Protein 7SPY (pdb70)

Solvent-accessible surface area: 15421 Å² total; per-residue (Å²): 150,112,175,62,63,36,1,0,71,92,6,8,88,78,98,71,15,89,8,0,3,0,1,1,58,36,68,1,12,12,23,28,0,0,0,0,0,0,1,14,2,0,74,69,14,94,157,51,78,0,0,0,0,0,9,20,80,63,31,73,0,13,83,9,7,99,42,160,0,27,116,63,30,40,89,3,73,73,5,88,16,0,44,0,12,15,15,76,80,97,76,141,53,72,31,26,0,29,77,0,6,81,21,0,3,83,77,75,192,136,8,122,30,117,28,18,57,35,0,22,22,0,14,80,7,6,146,47,14,94,105,40,133,23,36,1,2,0,1,0,7,9,43,27,83,98,88,21,40,1,1,74,2,24,96,14,0,78,106,0,36,97,5,8,68,59,0,80,87,60,86,69,27,0,7,48,44,0,58,154,93,63,68,46,55,85,120,73,0,43,18,37,6,80,140,0,104,71,75,0,30,59,0,93,172,20,1,57,31,1,55,52,86,56,41,0,1,0,0,2,0,0,38,0,53,135,113,1,13,96,38,2,63,133,9,36,110,76,1,71,115,12,104,10,39,20,46,0,0,0,0,7,84,1,17,68,3,52,96,89,28,126,60,73,125,41,71,44,97,13,156,50,7,80,111,24,10,69,87,1,68,135,109,12,105,92,22,8,18,0,34,0,15,91,71,202,96,116,25,107,18,31,71,37,0,96,76,4,2,66,20,0,28,125,59,91,203,8,74,90,45,128

B-factor: mean 40.26, std 19.91, range [11.93, 121.78]

Nearest PDB structures (foldseek):
  7spy-assembly1_A-2  TM=1.003E+00  e=8.316E-65  Giardia lamblia ATCC 50803
  7spz-assembly1_A-2  TM=9.645E-01  e=1.499E-52  Giardia lamblia ATCC 50803
  7spz-assembly2_B-3  TM=9.824E-01  e=2.660E-50  Giardia lamblia ATCC 50803
  8cqz-assembly1_A  TM=7.880E-01  e=2.506E-29  Homo sapiens
  8cr1-assembly1_A  TM=8.124E-01  e=2.212E-27  Homo sapiens

Organism: Giardia intestinalis (strain ATCC 50803 / WB clone C6) (NCBI:txid184922)

Structure (mmCIF, N/CA/C/O backbone):
data_7SPY
#
_entry.id   7SPY
#
_cell.length_a   79.646
_cell.length_b   79.646
_cell.length_c   130.070
_cell.angle_alpha   90.00
_cell.angle_beta   90.00
_cell.angle_gamma   120.00
#
_symmetry.space_group_name_H-M   'P 32 2 1'
#
loop_
_entity.id
_entity.type
_entity.pdbx_description
1 polymer 'ATPase ASNA1 homolog'
2 non-polymer "ADENOSINE-5'-TRIPHOSPHATE"
3 non-polymer 'MAGNESIUM ION'
4 non-polymer 'ZINC ION'
5 non-polymer 'SULFATE ION'
6 water water
#
loop_
_atom_site.group_PDB
_atom_site.id
_atom_site.type_symbol
_atom_site.label_atom_id
_atom_site.label_alt_id
_atom_site.label_comp_id
_atom_site.label_asym_id
_atom_site.label_entity_id
_atom_site.label_seq_id
_atom_site.pdbx_PDB_ins_code
_atom_site.Cartn_x
_atom_site.Cartn_y
_atom_site.Cartn_z
_atom_site.occupancy
_atom_site.B_iso_or_equiv
_atom_site.auth_seq_id
_atom_site.auth_comp_id
_atom_site.auth_asym_id
_atom_site.auth_atom_id
_atom_site.pdbx_PDB_model_num
ATOM 1 N N . ALA A 1 1 ? 7.666 31.846 19.881 1.00 104.35 -2 ALA A N 1
ATOM 2 C CA . ALA A 1 1 ? 8.965 32.586 19.948 1.00 106.35 -2 ALA A CA 1
ATOM 3 C C . ALA A 1 1 ? 10.039 31.808 19.174 1.00 103.21 -2 ALA A C 1
ATOM 4 O O . ALA A 1 1 ? 10.722 30.973 19.799 1.00 106.07 -2 ALA A O 1
ATOM 6 N N . THR A 1 2 ? 10.164 32.078 17.867 1.00 97.18 -1 THR A N 1
ATOM 7 C CA . THR A 1 2 ? 11.100 31.421 16.906 1.00 91.24 -1 THR A CA 1
ATOM 8 C C . THR A 1 2 ? 10.628 29.983 16.644 1.00 83.84 -1 THR A C 1
ATOM 9 O O . THR A 1 2 ? 11.387 29.041 16.956 1.00 91.06 -1 THR A O 1
ATOM 13 N N . TYR A 1 3 ? 9.418 29.828 16.092 1.00 70.89 0 TYR A N 1
ATOM 14 C CA . TYR A 1 3 ? 8.866 28.547 15.574 1.00 63.50 0 TYR A CA 1
ATOM 15 C C . TYR A 1 3 ? 9.948 27.843 14.745 1.00 58.11 0 TYR A C 1
ATOM 16 O O . TYR A 1 3 ? 10.362 28.391 13.699 1.00 54.02 0 TYR A O 1
ATOM 25 N N . MET A 1 4 ? 10.437 26.705 15.243 1.00 51.93 1 MET A N 1
ATOM 26 C CA . MET A 1 4 ? 11.265 25.745 14.472 1.00 47.89 1 MET A CA 1
ATOM 27 C C . MET A 1 4 ? 10.309 24.756 13.810 1.00 41.47 1 MET A C 1
ATOM 28 O O . MET A 1 4 ? 9.528 24.126 14.539 1.00 43.10 1 MET A O 1
ATOM 33 N N . LEU A 1 5 ? 10.324 24.674 12.480 1.00 37.20 2 LEU A N 1
ATOM 34 C CA . LEU A 1 5 ? 9.579 23.632 11.732 1.00 36.46 2 LEU A CA 1
ATOM 35 C C . LEU A 1 5 ? 9.983 22.285 12.330 1.00 33.91 2 LEU A C 1
ATOM 36 O O . LEU A 1 5 ? 11.175 21.999 12.449 1.00 32.93 2 LEU A O 1
ATOM 41 N N . PRO A 1 6 ? 9.022 21.461 12.809 1.00 30.14 3 PRO A N 1
ATOM 42 C CA . PRO A 1 6 ? 9.339 20.150 13.379 1.00 27.57 3 PRO A CA 1
ATOM 43 C C . PRO A 1 6 ? 9.606 19.116 12.277 1.00 26.33 3 PRO A C 1
ATOM 44 O O . PRO A 1 6 ? 8.806 18.209 12.071 1.00 23.91 3 PRO A O 1
ATOM 48 N N . SER A 1 7 ? 10.713 19.299 11.554 1.00 25.44 4 SER A N 1
ATOM 49 C CA . SER A 1 7 ? 11.089 18.456 10.396 1.00 25.82 4 SER A CA 1
ATOM 50 C C . SER A 1 7 ? 12.562 18.662 10.047 1.00 25.15 4 SER A C 1
ATOM 51 O O . SER A 1 7 ? 13.169 19.665 10.504 1.00 23.89 4 SER A O 1
ATOM 54 N N . LEU A 1 8 ? 13.088 17.767 9.214 1.00 23.94 5 LEU A N 1
ATOM 55 C CA . LEU A 1 8 ? 14.464 17.851 8.662 1.00 24.82 5 LEU A CA 1
ATOM 56 C C . LEU A 1 8 ? 14.445 18.483 7.265 1.00 24.34 5 LEU A C 1
ATOM 57 O O . LEU A 1 8 ? 15.456 18.364 6.561 1.00 24.99 5 LEU A O 1
ATOM 62 N N . HIS A 1 9 ? 13.364 19.155 6.869 1.00 24.77 6 HIS A N 1
ATOM 63 C CA . HIS A 1 9 ? 13.233 19.705 5.491 1.00 25.80 6 HIS A CA 1
ATOM 64 C C . HIS A 1 9 ? 14.362 20.716 5.235 1.00 25.90 6 HIS A C 1
ATOM 65 O O . HIS A 1 9 ? 14.948 20.661 4.143 1.00 25.01 6 HIS A O 1
ATOM 72 N N . ASP A 1 10 ? 14.691 21.574 6.206 1.00 26.76 7 ASP A N 1
ATOM 73 C CA . ASP A 1 10 ? 15.800 22.558 6.071 1.00 30.93 7 ASP A CA 1
ATOM 74 C C . ASP A 1 10 ? 17.118 21.800 5.844 1.00 30.09 7 ASP A C 1
ATOM 75 O O . ASP A 1 10 ? 17.862 22.175 4.924 1.00 32.61 7 ASP A O 1
ATOM 80 N N . ILE A 1 11 ? 17.381 20.733 6.592 1.00 26.34 8 ILE A N 1
ATOM 81 C CA . ILE A 1 11 ? 18.624 19.934 6.394 1.00 26.85 8 ILE A CA 1
ATOM 82 C C . ILE A 1 11 ? 18.607 19.311 4.991 1.00 27.30 8 ILE A C 1
ATOM 83 O O . ILE A 1 11 ? 19.635 19.414 4.277 1.00 29.39 8 ILE A O 1
ATOM 88 N N . LEU A 1 12 ? 17.491 18.696 4.599 1.00 26.13 9 LEU A N 1
ATOM 89 C CA . LEU A 1 12 ? 17.315 18.101 3.249 1.00 26.12 9 LEU A CA 1
ATOM 90 C C . LEU A 1 12 ? 17.639 19.134 2.158 1.00 26.12 9 LEU A C 1
ATOM 91 O O . LEU A 1 12 ? 18.207 18.735 1.145 1.00 26.32 9 LEU A O 1
ATOM 96 N N . ASP A 1 13 ? 17.262 20.400 2.346 1.00 27.91 10 ASP A N 1
ATOM 97 C CA . ASP A 1 13 ? 17.361 21.463 1.308 1.00 30.29 10 ASP A CA 1
ATOM 98 C C . ASP A 1 13 ? 18.704 22.191 1.399 1.00 32.92 10 ASP A C 1
ATOM 99 O O . ASP A 1 13 ? 18.987 22.981 0.491 1.00 32.50 10 ASP A O 1
ATOM 104 N N . GLN A 1 14 ? 19.491 21.948 2.448 1.00 34.96 11 GLN A N 1
ATOM 105 C CA . GLN A 1 14 ? 20.822 22.578 2.625 1.00 34.92 11 GLN A CA 1
ATOM 106 C C . GLN A 1 14 ? 21.867 21.735 1.887 1.00 34.29 11 GLN A C 1
ATOM 107 O O . GLN A 1 14 ? 22.378 20.761 2.479 1.00 33.58 11 GLN A O 1
ATOM 113 N N . HIS A 1 15 ? 22.182 22.108 0.648 1.00 31.95 12 HIS A N 1
ATOM 114 C CA . HIS A 1 15 ? 23.083 21.332 -0.241 1.00 35.68 12 HIS A CA 1
ATOM 115 C C . HIS A 1 15 ? 24.556 21.565 0.126 1.00 33.07 12 HIS A C 1
ATOM 116 O O . HIS A 1 15 ? 25.381 20.797 -0.363 1.00 32.52 12 HIS A O 1
ATOM 123 N N . THR A 1 16 ? 24.896 22.521 0.992 1.00 31.79 13 THR A N 1
ATOM 124 C CA . THR A 1 16 ? 26.304 22.686 1.442 1.00 32.48 13 THR A CA 1
ATOM 125 C C . THR A 1 16 ? 26.725 21.508 2.343 1.00 33.50 13 THR A C 1
ATOM 126 O O . THR A 1 16 ? 27.942 21.262 2.427 1.00 35.81 13 THR A O 1
ATOM 130 N N . TYR A 1 17 ? 25.790 20.788 2.981 1.00 30.83 14 TYR A N 1
ATOM 131 C CA . TYR A 1 17 ? 26.111 19.672 3.914 1.00 29.76 14 TYR A CA 1
ATOM 132 C C . TYR A 1 17 ? 26.881 18.574 3.174 1.00 29.85 14 TYR A C 1
ATOM 133 O O . TYR A 1 17 ? 26.415 18.078 2.125 1.00 30.44 14 TYR A O 1
ATOM 142 N N . LYS A 1 18 ? 28.028 18.189 3.728 1.00 30.20 15 LYS A N 1
ATOM 143 C CA . LYS A 1 18 ? 28.897 17.114 3.186 1.00 31.68 15 LYS A CA 1
ATOM 144 C C . LYS A 1 18 ? 28.861 15.899 4.110 1.00 29.93 15 LYS A C 1
ATOM 145 O O . LYS A 1 18 ? 29.149 14.803 3.644 1.00 28.82 15 LYS A O 1
ATOM 151 N N . TRP A 1 19 ? 28.567 16.115 5.392 1.00 31.96 16 TRP A N 1
ATOM 152 C CA . TRP A 1 19 ? 28.651 15.098 6.471 1.00 29.14 16 TRP A CA 1
ATOM 153 C C . TRP A 1 19 ? 27.409 15.216 7.342 1.00 26.85 16 TRP A C 1
ATOM 154 O O . TRP A 1 19 ? 27.245 16.270 7.963 1.00 28.20 16 TRP A O 1
ATOM 165 N N . ILE A 1 20 ? 26.583 14.175 7.403 1.00 25.12 17 ILE A N 1
ATOM 166 C CA . ILE A 1 20 ? 25.404 14.176 8.309 1.00 24.29 17 ILE A CA 1
ATOM 167 C C . ILE A 1 20 ? 25.440 12.900 9.139 1.00 22.20 17 ILE A C 1
ATOM 168 O O . ILE A 1 20 ? 25.460 11.831 8.565 1.00 22.19 17 ILE A O 1
ATOM 173 N N . PHE A 1 21 ? 25.493 13.053 10.453 1.00 22.16 18 PHE A N 1
ATOM 174 C CA . PHE A 1 21 ? 25.506 11.947 11.438 1.00 21.77 18 PHE A CA 1
ATOM 175 C C . PHE A 1 21 ? 24.131 11.833 12.094 1.00 21.16 18 PHE A C 1
ATOM 176 O O . PHE A 1 21 ? 23.483 12.861 12.353 1.00 20.85 18 PHE A O 1
ATOM 184 N N . PHE A 1 22 ? 23.715 10.603 12.367 1.00 21.08 19 PHE A N 1
ATOM 185 C CA . PHE A 1 22 ? 22.567 10.273 13.239 1.00 21.36 19 PHE A CA 1
ATOM 186 C C . PHE A 1 22 ? 23.096 9.449 14.412 1.00 20.96 19 PHE A C 1
ATOM 187 O O . PHE A 1 22 ? 23.831 8.482 14.167 1.00 21.02 19 PHE A O 1
ATOM 195 N N . GLY A 1 23 ? 22.699 9.793 15.635 1.00 20.52 20 GLY A N 1
ATOM 196 C CA . GLY A 1 23 ? 23.156 9.082 16.839 1.00 20.18 20 GLY A CA 1
ATOM 197 C C . GLY A 1 23 ? 22.150 9.128 17.962 1.00 20.57 20 GLY A C 1
ATOM 198 O O . GLY A 1 23 ? 21.191 9.916 17.891 1.00 22.50 20 GLY A O 1
ATOM 199 N N . GLY A 1 24 ? 22.390 8.326 18.990 1.00 20.30 21 GLY A N 1
ATOM 200 C CA . GLY A 1 24 ? 21.554 8.274 20.199 1.00 20.20 21 GLY A CA 1
ATOM 201 C C . GLY A 1 24 ? 21.665 6.936 20.895 1.00 20.33 21 GLY A C 1
ATOM 202 O O . GLY A 1 24 ? 22.475 6.074 20.451 1.00 21.38 21 GLY A O 1
ATOM 203 N N . LYS A 1 25 ? 20.870 6.766 21.948 1.00 19.56 22 LYS A N 1
ATOM 204 C CA . LYS A 1 25 ? 20.878 5.566 22.819 1.00 19.81 22 LYS A CA 1
ATOM 205 C C . LYS A 1 25 ? 20.693 4.324 21.949 1.00 19.72 22 LYS A C 1
ATOM 206 O O . LYS A 1 25 ? 20.179 4.462 20.829 1.00 20.33 22 LYS A O 1
ATOM 212 N N . GLY A 1 26 ? 21.098 3.159 22.454 1.00 19.58 23 GLY A N 1
ATOM 213 C CA . GLY A 1 26 ? 20.773 1.860 21.846 1.00 20.46 23 GLY A CA 1
ATOM 214 C C . GLY A 1 26 ? 19.290 1.778 21.515 1.00 20.26 23 GLY A C 1
ATOM 215 O O . GLY A 1 26 ? 18.477 2.142 22.387 1.00 19.82 23 GLY A O 1
ATOM 216 N N . GLY A 1 27 ? 18.957 1.349 20.291 1.00 20.85 24 GLY A N 1
ATOM 217 C CA . GLY A 1 27 ? 17.607 0.905 19.895 1.00 20.60 24 GLY A CA 1
ATOM 218 C C . GLY A 1 27 ? 16.633 2.028 19.556 1.00 20.16 24 GLY A C 1
ATOM 219 O O . GLY A 1 27 ? 15.457 1.711 19.337 1.00 23.22 24 GLY A O 1
ATOM 220 N N . VAL A 1 28 ? 17.055 3.284 19.458 1.00 19.63 25 VAL A N 1
ATOM 221 C CA . VAL A 1 28 ? 16.092 4.422 19.355 1.00 20.17 25 VAL A CA 1
ATOM 222 C C . VAL A 1 28 ? 15.677 4.691 17.900 1.00 20.36 25 VAL A C 1
ATOM 223 O O . VAL A 1 28 ? 14.699 5.448 17.741 1.00 20.00 25 VAL A O 1
ATOM 227 N N . GLY A 1 29 ? 16.401 4.135 16.912 1.00 18.90 26 GLY A N 1
ATOM 228 C CA . GLY A 1 29 ? 16.119 4.260 15.469 1.00 19.01 26 GLY A CA 1
ATOM 229 C C . GLY A 1 29 ? 17.221 4.941 14.654 1.00 19.09 26 GLY A C 1
ATOM 230 O O . GLY A 1 29 ? 16.866 5.531 13.629 1.00 20.04 26 GLY A O 1
ATOM 231 N N . LYS A 1 30 ? 18.498 4.878 15.067 1.00 18.53 27 LYS A N 1
ATOM 232 C CA . LYS A 1 30 ? 19.647 5.492 14.339 1.00 18.28 27 LYS A CA 1
ATOM 233 C C . LYS A 1 30 ? 19.693 4.928 12.919 1.00 18.55 27 LYS A C 1
ATOM 234 O O . LYS A 1 30 ? 19.741 5.716 11.985 1.00 20.15 27 LYS A O 1
ATOM 240 N N . THR A 1 31 ? 19.629 3.607 12.784 1.00 18.13 28 THR A N 1
ATOM 241 C CA . THR A 1 31 ? 19.745 2.879 11.502 1.00 18.60 28 THR A CA 1
ATOM 242 C C . THR A 1 31 ? 18.526 3.204 10.626 1.00 20.14 28 THR A C 1
ATOM 243 O O . THR A 1 31 ? 18.724 3.567 9.444 1.00 19.83 28 THR A O 1
ATOM 247 N N . THR A 1 32 ? 17.311 3.034 11.161 1.00 20.10 29 THR A N 1
ATOM 248 C CA . THR A 1 32 ? 16.039 3.348 10.463 1.00 19.21 29 THR A CA 1
ATOM 249 C C . THR A 1 32 ? 16.082 4.796 9.966 1.00 18.90 29 THR A C 1
ATOM 250 O O . THR A 1 32 ? 15.884 5.006 8.756 1.00 19.93 29 THR A O 1
ATOM 254 N N . THR A 1 33 ? 16.400 5.753 10.836 1.00 18.25 30 THR A N 1
ATOM 255 C CA . THR A 1 33 ? 16.351 7.205 10.508 1.00 18.76 30 THR A CA 1
ATOM 256 C C . THR A 1 33 ? 17.437 7.607 9.496 1.00 18.93 30 THR A C 1
ATOM 257 O O . THR A 1 33 ? 17.116 8.398 8.579 1.00 18.99 30 THR A O 1
ATOM 261 N N . SER A 1 34 ? 18.673 7.141 9.667 1.00 18.07 31 SER A N 1
ATOM 262 C CA . SER A 1 34 ? 19.807 7.461 8.760 1.00 18.43 31 SER A CA 1
ATOM 263 C C . SER A 1 34 ? 19.517 6.851 7.382 1.00 18.34 31 SER A C 1
ATOM 264 O O . SER A 1 34 ? 19.642 7.546 6.390 1.00 17.98 31 SER A O 1
ATOM 267 N N . SER A 1 35 ? 19.054 5.604 7.342 1.00 19.01 32 SER A N 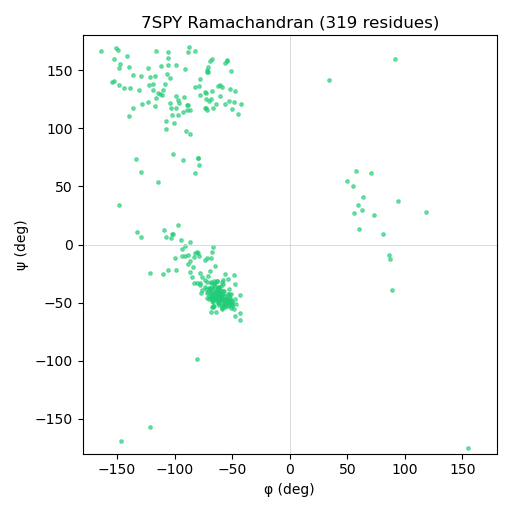1
ATOM 268 C CA . SER A 1 35 ? 18.692 4.878 6.103 1.00 19.38 32 SER A CA 1
ATOM 269 C C . SER A 1 35 ? 17.549 5.600 5.379 1.00 19.84 32 SER A C 1
ATOM 270 O O . SER A 1 35 ? 17.670 5.828 4.167 1.00 20.97 32 SER A O 1
ATOM 273 N N . SER A 1 36 ? 16.485 5.953 6.093 1.00 19.74 33 SER A N 1
ATOM 274 C CA . SER A 1 36 ? 15.293 6.619 5.509 1.00 20.33 33 SER A CA 1
ATOM 275 C C . SER A 1 36 ? 15.707 7.972 4.935 1.00 20.41 33 SER A C 1
ATOM 276 O O . SER A 1 36 ? 15.293 8.320 3.819 1.00 19.87 33 SER A O 1
ATOM 279 N N . PHE A 1 37 ? 16.480 8.723 5.697 1.00 20.69 34 PHE A N 1
ATOM 280 C CA . PHE A 1 37 ? 16.852 10.098 5.318 1.00 21.87 34 PHE A CA 1
ATOM 281 C C . PHE A 1 37 ? 17.752 10.041 4.079 1.00 22.43 34 PHE A C 1
ATOM 282 O O . PHE A 1 37 ? 17.629 10.901 3.197 1.00 22.16 34 PHE A O 1
ATOM 290 N N . SER A 1 38 ? 18.621 9.039 4.010 1.00 22.60 35 SER A N 1
ATOM 291 C CA . SER A 1 38 ? 19.579 8.871 2.891 1.00 23.31 35 SER A CA 1
ATOM 292 C C . SER A 1 38 ? 18.796 8.542 1.609 1.00 21.30 35 SER A C 1
ATOM 293 O O . SER A 1 38 ? 19.150 9.093 0.558 1.00 20.66 35 SER A O 1
ATOM 296 N N . VAL A 1 39 ? 17.719 7.752 1.703 1.00 19.98 36 VAL A N 1
ATOM 297 C CA . VAL A 1 39 ? 16.783 7.497 0.564 1.00 20.72 36 VAL A CA 1
ATOM 298 C C . VAL A 1 39 ? 16.123 8.818 0.123 1.00 20.72 36 VAL A C 1
ATOM 299 O O . VAL A 1 39 ? 16.148 9.134 -1.092 1.00 20.16 36 VAL A O 1
ATOM 303 N N . LEU A 1 40 ? 15.591 9.580 1.075 1.00 20.55 37 LEU A N 1
ATOM 304 C CA . LEU A 1 40 ? 14.923 10.880 0.815 1.00 21.82 37 LEU A CA 1
ATOM 305 C C . LEU A 1 40 ? 15.883 11.815 0.073 1.00 21.92 37 LEU A C 1
ATOM 306 O O . LEU A 1 40 ? 15.470 12.365 -0.950 1.00 22.63 37 LEU A O 1
ATOM 311 N N . MET A 1 41 ? 17.117 11.972 0.552 1.00 22.93 38 MET A N 1
ATOM 312 C CA . MET A 1 41 ? 18.133 12.848 -0.091 1.00 24.25 38 MET A CA 1
ATOM 313 C C . MET A 1 41 ? 18.384 12.400 -1.537 1.00 23.60 38 MET A C 1
ATOM 314 O O . MET A 1 41 ? 18.356 13.242 -2.440 1.00 23.55 38 MET A O 1
ATOM 319 N N . ALA A 1 42 ? 18.604 11.106 -1.733 1.00 22.95 39 ALA A N 1
ATOM 320 C CA . ALA A 1 42 ? 18.952 10.496 -3.028 1.00 23.10 39 ALA A CA 1
ATOM 321 C C . ALA A 1 42 ? 17.790 10.700 -4.007 1.00 23.07 39 ALA A C 1
ATOM 322 O O . ALA A 1 42 ? 18.041 11.089 -5.155 1.00 21.62 39 ALA A O 1
ATOM 324 N N . GLU A 1 43 ? 16.549 10.485 -3.570 1.00 23.43 40 GLU A N 1
ATOM 325 C CA . GLU A 1 43 ? 15.387 10.576 -4.489 1.00 23.02 40 GLU A CA 1
ATOM 326 C C . GLU A 1 43 ? 15.045 12.041 -4.787 1.00 22.62 40 GLU A C 1
ATOM 327 O O . GLU A 1 43 ? 14.513 12.296 -5.876 1.00 22.12 40 GLU A O 1
ATOM 333 N N . THR A 1 44 ? 15.328 12.983 -3.889 1.00 22.92 41 THR A N 1
ATOM 334 C CA . THR A 1 44 ? 15.041 14.421 -4.151 1.00 25.97 41 THR A CA 1
ATOM 335 C C . THR A 1 44 ? 16.182 15.053 -4.958 1.00 25.78 41 THR A C 1
ATOM 336 O O . THR A 1 44 ? 15.922 16.107 -5.561 1.00 24.32 41 THR A O 1
ATOM 340 N N . ARG A 1 45 ? 17.379 14.435 -4.978 1.00 25.46 42 ARG A N 1
ATOM 341 C CA . ARG A 1 45 ? 18.593 14.976 -5.654 1.00 26.22 42 ARG A CA 1
ATOM 342 C C . ARG A 1 45 ? 19.182 13.898 -6.561 1.00 26.30 42 ARG A C 1
ATOM 343 O O . ARG A 1 45 ? 20.317 13.468 -6.367 1.00 24.64 42 ARG A O 1
ATOM 351 N N . PRO A 1 46 ? 18.436 13.441 -7.593 1.00 26.80 43 PRO A N 1
ATOM 352 C CA . PRO A 1 46 ? 18.865 12.301 -8.404 1.00 27.41 43 PRO A CA 1
ATOM 353 C C . PRO A 1 46 ? 20.141 12.535 -9.227 1.00 29.51 43 PRO A C 1
ATOM 354 O O . PRO A 1 46 ? 20.725 11.543 -9.641 1.00 29.92 43 PRO A O 1
ATOM 358 N N . ASN A 1 47 ? 20.526 13.799 -9.439 1.00 31.55 44 ASN A N 1
ATOM 359 C CA A ASN A 1 47 ? 21.701 14.153 -10.280 0.50 34.67 44 ASN A CA 1
ATOM 360 C CA B ASN A 1 47 ? 21.689 14.226 -10.268 0.50 33.51 44 ASN A CA 1
ATOM 361 C C . ASN A 1 47 ? 22.959 14.239 -9.409 1.00 36.58 44 ASN A C 1
ATOM 362 O O . ASN A 1 47 ? 24.025 14.544 -9.966 1.00 39.99 44 ASN A O 1
ATOM 371 N N . GLU A 1 48 ? 22.831 13.953 -8.106 1.00 36.10 45 GLU A N 1
ATOM 372 C CA . GLU A 1 48 ? 23.977 13.875 -7.163 1.00 34.67 45 GLU A CA 1
ATOM 373 C C . GLU A 1 48 ? 24.102 12.444 -6.637 1.00 31.98 45 GLU A C 1
ATOM 374 O O . GLU A 1 48 ? 23.161 11.644 -6.853 1.00 30.73 45 GLU A O 1
ATOM 380 N N . LYS A 1 49 ? 25.240 12.134 -6.007 1.00 30.06 46 LYS A N 1
ATOM 381 C CA . LYS A 1 49 ? 25.544 10.787 -5.456 1.00 31.23 46 LYS A CA 1
ATOM 382 C C . LYS A 1 49 ? 25.703 10.880 -3.940 1.00 27.63 46 LYS A C 1
ATOM 383 O O . LYS A 1 49 ? 26.220 11.889 -3.440 1.00 25.61 46 LYS A O 1
ATOM 389 N N . PHE A 1 50 ? 25.267 9.844 -3.237 1.00 24.64 47 PHE A N 1
ATOM 390 C CA . PHE A 1 50 ? 25.236 9.829 -1.756 1.00 24.34 47 PHE A CA 1
ATOM 391 C C . PHE A 1 50 ? 25.748 8.484 -1.254 1.00 22.83 47 PHE A C 1
ATOM 392 O O . PHE A 1 50 ? 25.520 7.452 -1.905 1.00 24.41 47 PHE A O 1
ATOM 400 N N . LEU A 1 51 ? 26.422 8.521 -0.110 1.00 22.80 48 LEU A N 1
ATOM 401 C CA . LEU A 1 51 ? 26.984 7.330 0.567 1.00 22.91 48 LEU A CA 1
ATOM 402 C C . LEU A 1 51 ? 26.419 7.264 1.985 1.00 21.44 48 LEU A C 1
ATOM 403 O O . LEU A 1 51 ? 26.627 8.209 2.749 1.00 19.90 48 LEU A O 1
ATOM 408 N N . LEU A 1 52 ? 25.770 6.153 2.311 1.00 21.83 49 LEU A N 1
ATOM 409 C CA . LEU A 1 52 ? 25.364 5.793 3.688 1.00 21.76 49 LEU A CA 1
ATOM 410 C C . LEU A 1 52 ? 26.425 4.843 4.249 1.00 20.98 49 LEU A C 1
ATOM 411 O O . LEU A 1 52 ? 26.676 3.819 3.618 1.00 21.12 49 LEU A O 1
ATOM 416 N N . LEU A 1 53 ? 27.002 5.193 5.393 1.00 21.31 50 LEU A N 1
ATOM 417 C CA . LEU A 1 53 ? 28.043 4.420 6.105 1.00 23.57 50 LEU A CA 1
ATOM 418 C C . LEU A 1 53 ? 27.506 3.969 7.463 1.00 22.30 50 LEU A C 1
ATOM 419 O O . LEU A 1 53 ? 27.074 4.824 8.241 1.00 21.98 50 LEU A O 1
ATOM 424 N N . SER A 1 54 ? 27.566 2.676 7.746 1.00 22.43 51 SER A N 1
ATOM 425 C CA . SER A 1 54 ? 27.393 2.139 9.114 1.00 24.12 51 SER A CA 1
ATOM 426 C C . SER A 1 54 ? 28.765 2.132 9.793 1.00 24.96 51 SER A C 1
ATOM 427 O O . SER A 1 54 ? 29.666 1.482 9.251 1.00 26.43 51 SER A O 1
ATOM 430 N N . THR A 1 55 ? 28.903 2.847 10.912 1.00 25.67 52 THR A N 1
ATOM 431 C CA . THR A 1 55 ? 30.048 2.770 11.856 1.00 24.50 52 THR A CA 1
ATOM 432 C C . THR A 1 55 ? 29.600 2.096 13.149 1.00 24.33 52 THR A C 1
ATOM 433 O O . THR A 1 55 ? 30.341 2.158 14.104 1.00 25.22 52 THR A O 1
ATOM 437 N N . ASN A 1 56 ? 28.425 1.462 13.174 1.00 26.10 53 ASN A N 1
ATOM 438 C CA . ASN A 1 56 ? 28.032 0.558 14.280 1.00 25.22 53 ASN A CA 1
ATOM 439 C C . ASN A 1 56 ? 28.579 -0.820 13.953 1.00 25.43 53 ASN A C 1
ATOM 440 O O . ASN A 1 56 ? 28.174 -1.401 12.952 1.00 29.22 53 ASN A O 1
ATOM 445 N N . PRO A 1 57 ? 29.513 -1.379 14.755 1.00 26.64 54 PRO A N 1
ATOM 446 C CA . PRO A 1 57 ? 30.049 -2.713 14.487 1.00 26.67 54 PRO A CA 1
ATOM 447 C C . PRO A 1 57 ? 28.916 -3.733 14.359 1.00 26.93 54 PRO A C 1
ATOM 448 O O . PRO A 1 57 ? 29.064 -4.673 13.623 1.00 29.36 54 PRO A O 1
ATOM 452 N N . ALA A 1 58 ? 27.803 -3.491 15.048 1.00 26.58 55 ALA A N 1
ATOM 453 C CA . ALA A 1 58 ? 26.533 -4.212 14.826 1.00 26.80 55 ALA A CA 1
ATOM 454 C C . ALA A 1 58 ? 25.848 -3.610 13.587 1.00 27.71 55 ALA A C 1
ATOM 455 O O . ALA A 1 58 ? 24.847 -2.866 13.749 1.00 27.86 55 ALA A O 1
ATOM 457 N N . HIS A 1 59 ? 26.364 -3.911 12.388 1.00 25.39 56 HIS A N 1
ATOM 458 C CA . HIS A 1 59 ? 25.857 -3.347 11.110 1.00 23.12 56 HIS A CA 1
ATOM 459 C C . HIS A 1 59 ? 24.453 -3.894 10.828 1.00 21.89 56 HIS A C 1
ATOM 460 O O . HIS A 1 59 ? 24.302 -5.114 10.732 1.00 21.54 56 HIS A O 1
ATOM 467 N N . ASN A 1 60 ? 23.482 -3.012 10.622 1.00 22.05 57 ASN A N 1
ATOM 468 C CA . ASN A 1 60 ? 22.064 -3.386 10.375 1.00 21.72 57 ASN A CA 1
ATOM 469 C C . ASN A 1 60 ? 21.526 -2.688 9.119 1.00 21.74 57 ASN A C 1
ATOM 470 O O . ASN A 1 60 ? 20.307 -2.802 8.851 1.00 22.35 57 ASN A O 1
ATOM 475 N N . ILE A 1 61 ? 22.363 -1.986 8.363 1.00 21.53 58 ILE A N 1
ATOM 476 C CA . ILE A 1 61 ? 21.908 -1.284 7.129 1.00 22.44 58 ILE A CA 1
ATOM 477 C C . ILE A 1 61 ? 21.426 -2.306 6.092 1.00 23.01 58 ILE A C 1
ATOM 478 O O . ILE A 1 61 ? 20.359 -2.062 5.497 1.00 24.32 58 ILE A O 1
ATOM 483 N N . SER A 1 62 ? 22.105 -3.443 5.933 1.00 24.24 59 SER A N 1
ATOM 484 C CA . SER A 1 62 ? 21.671 -4.534 5.014 1.00 26.47 59 SER A CA 1
ATOM 485 C C . SER A 1 62 ? 20.225 -4.951 5.313 1.00 26.93 59 SER A C 1
ATOM 486 O O . SER A 1 62 ? 19.427 -5.132 4.376 1.00 24.66 59 SER A O 1
ATOM 489 N N . ASP A 1 63 ? 19.926 -5.157 6.591 1.00 29.52 60 ASP A N 1
ATOM 490 C CA . ASP A 1 63 ? 18.643 -5.731 7.064 1.00 31.55 60 ASP A CA 1
ATOM 491 C C . ASP A 1 63 ? 17.551 -4.650 7.011 1.00 29.09 60 ASP A C 1
ATOM 492 O O . ASP A 1 63 ? 16.405 -4.992 6.719 1.00 30.98 60 ASP A O 1
ATOM 497 N N . ALA A 1 64 ? 17.891 -3.385 7.249 1.00 28.41 61 ALA A N 1
ATOM 498 C CA . ALA A 1 64 ? 16.967 -2.240 7.081 1.00 27.46 61 ALA A CA 1
ATOM 499 C C . ALA A 1 64 ? 16.539 -2.124 5.610 1.00 25.63 61 ALA A C 1
ATOM 500 O O . ALA A 1 64 ? 15.375 -1.843 5.392 1.00 26.18 61 ALA A O 1
ATOM 502 N N . PHE A 1 65 ? 17.458 -2.293 4.651 1.00 24.44 62 PHE A N 1
ATOM 503 C CA . PHE A 1 65 ? 17.191 -2.130 3.195 1.00 24.20 62 PHE A CA 1
ATOM 504 C C . PHE A 1 65 ? 16.715 -3.455 2.602 1.00 23.90 62 PHE A C 1
ATOM 505 O O . PHE A 1 65 ? 16.148 -3.439 1.497 1.00 25.55 62 PHE A O 1
ATOM 513 N N . ASP A 1 66 ? 16.937 -4.555 3.319 1.00 24.70 63 ASP A N 1
ATOM 514 C CA . ASP A 1 66 ? 16.728 -5.938 2.816 1.00 26.08 63 ASP A CA 1
ATOM 515 C C . ASP A 1 66 ? 17.535 -6.082 1.522 1.00 26.00 63 ASP A C 1
ATOM 516 O O . ASP A 1 66 ? 16.974 -6.479 0.487 1.00 26.98 63 ASP A O 1
ATOM 521 N N . GLN A 1 67 ? 18.807 -5.706 1.576 1.00 27.05 64 GLN A N 1
ATOM 522 C CA . GLN A 1 67 ? 19.751 -5.841 0.449 1.00 29.41 64 GLN A CA 1
ATOM 523 C C . GLN A 1 67 ? 21.130 -6.087 1.047 1.00 27.96 64 GLN A C 1
ATOM 524 O O . GLN A 1 67 ? 21.447 -5.424 2.025 1.00 27.93 64 GLN A O 1
ATOM 530 N N . LYS A 1 68 ? 21.913 -7.012 0.492 1.00 28.96 65 LYS A N 1
ATOM 531 C CA . LYS A 1 68 ? 23.269 -7.285 1.024 1.00 29.71 65 LYS A CA 1
ATOM 532 C C . LYS A 1 68 ? 24.197 -6.140 0.634 1.00 29.14 65 LYS A C 1
ATOM 533 O O . LYS A 1 68 ? 24.386 -5.905 -0.565 1.00 31.33 65 LYS A O 1
ATOM 539 N N . PHE A 1 69 ? 24.723 -5.436 1.628 1.00 29.20 66 PHE A N 1
ATOM 540 C CA . PHE A 1 69 ? 25.802 -4.434 1.475 1.00 29.42 66 PHE A CA 1
ATOM 541 C C . PHE A 1 69 ? 27.079 -5.058 2.024 1.00 31.15 66 PHE A C 1
ATOM 542 O O . PHE A 1 69 ? 26.970 -5.944 2.888 1.00 30.65 66 PHE A O 1
ATOM 550 N N . GLY A 1 70 ? 28.229 -4.588 1.537 1.00 33.86 67 GLY A N 1
ATOM 551 C CA . GLY A 1 70 ? 29.558 -5.095 1.916 1.00 32.96 67 GLY A CA 1
ATOM 552 C C . GLY A 1 70 ? 30.432 -4.000 2.492 1.00 33.14 67 GLY A C 1
ATOM 553 O O . GLY A 1 70 ? 29.889 -2.963 2.965 1.00 33.13 67 GLY A O 1
ATOM 554 N N . LYS A 1 71 ? 31.744 -4.221 2.416 1.00 33.16 68 LYS A N 1
ATOM 555 C CA . LYS A 1 71 ? 32.813 -3.359 2.986 1.00 33.96 68 LYS A CA 1
ATOM 556 C C . LYS A 1 71 ? 33.269 -2.324 1.952 1.00 31.85 68 LYS A C 1
ATOM 557 O O . LYS A 1 71 ? 34.154 -1.529 2.299 1.00 33.56 68 LYS A O 1
ATOM 563 N N . ALA A 1 72 ? 32.697 -2.352 0.745 1.00 30.90 69 ALA A N 1
ATOM 564 C CA . ALA A 1 72 ? 32.919 -1.361 -0.335 1.00 34.48 69 ALA A CA 1
ATOM 565 C C . ALA A 1 72 ? 31.576 -0.758 -0.754 1.00 33.87 69 ALA A C 1
ATOM 566 O O . ALA A 1 72 ? 30.535 -1.394 -0.601 1.00 32.85 69 ALA A O 1
ATOM 568 N N . PRO A 1 73 ? 31.536 0.498 -1.257 1.00 34.51 70 PRO A N 1
ATOM 569 C CA . PRO A 1 73 ? 30.270 1.121 -1.651 1.00 33.68 70 PRO A CA 1
ATOM 570 C C . PRO A 1 73 ? 29.426 0.195 -2.526 1.00 33.08 70 PRO A C 1
ATOM 571 O O . PRO A 1 73 ? 29.922 -0.249 -3.526 1.00 36.18 70 PRO A O 1
ATOM 575 N N . THR A 1 74 ? 28.201 -0.101 -2.093 1.00 31.23 71 THR A N 1
ATOM 576 C CA . THR A 1 74 ? 27.235 -0.954 -2.830 1.00 30.82 71 THR A CA 1
ATOM 577 C C . THR A 1 74 ? 26.030 -0.109 -3.259 1.00 31.28 71 THR A C 1
ATOM 578 O O . THR A 1 74 ? 25.444 0.591 -2.420 1.00 32.51 71 THR A O 1
ATOM 582 N N . GLN A 1 75 ? 25.668 -0.205 -4.530 1.00 29.01 72 GLN A N 1
ATOM 583 C CA . GLN A 1 75 ? 24.580 0.581 -5.129 1.00 28.67 72 GLN A CA 1
ATOM 584 C C . GLN A 1 75 ? 23.258 0.008 -4.631 1.00 27.58 72 GLN A C 1
ATOM 585 O O . GLN A 1 75 ? 23.061 -1.213 -4.687 1.00 27.37 72 GLN A O 1
ATOM 591 N N . VAL A 1 76 ? 22.377 0.878 -4.166 1.00 26.86 73 VAL A N 1
ATOM 592 C CA . VAL A 1 76 ? 21.062 0.468 -3.620 1.00 27.71 73 VAL A CA 1
ATOM 593 C C . VAL A 1 76 ? 20.135 0.166 -4.792 1.00 27.53 73 VAL A C 1
ATOM 594 O O . VAL A 1 76 ? 20.026 1.030 -5.686 1.00 28.94 73 VAL A O 1
ATOM 598 N N . SER A 1 77 ? 19.511 -1.011 -4.773 1.00 30.91 74 SER A N 1
ATOM 599 C CA . SER A 1 77 ? 18.383 -1.407 -5.655 1.00 35.52 74 SER A CA 1
ATOM 600 C C . SER A 1 77 ? 17.390 -0.252 -5.787 1.00 35.18 74 SER A C 1
ATOM 601 O O . SER A 1 77 ? 16.848 0.166 -4.766 1.00 41.14 74 SER A O 1
ATOM 604 N N . GLY A 1 78 ? 17.149 0.225 -7.002 1.00 34.02 75 GLY A N 1
ATOM 605 C CA . GLY A 1 78 ? 16.065 1.182 -7.291 1.00 33.48 75 GLY A CA 1
ATOM 606 C C . GLY A 1 78 ? 16.484 2.626 -7.089 1.00 31.64 75 GLY A C 1
ATOM 607 O O . GLY A 1 78 ? 15.753 3.493 -7.543 1.00 35.42 75 GLY A O 1
ATOM 608 N N . ILE A 1 79 ? 17.629 2.879 -6.455 1.00 31.23 76 ILE A N 1
ATOM 609 C CA . ILE A 1 79 ? 18.117 4.251 -6.122 1.00 30.02 76 ILE A CA 1
ATOM 610 C C . ILE A 1 79 ? 19.584 4.314 -6.519 1.00 30.74 76 ILE A C 1
ATOM 611 O O . ILE A 1 79 ? 20.480 4.272 -5.665 1.00 30.33 76 ILE A O 1
ATOM 616 N N . PRO A 1 80 ? 19.848 4.383 -7.844 1.00 30.11 77 PRO A N 1
ATOM 617 C CA . PRO A 1 80 ? 21.175 4.117 -8.390 1.00 28.19 77 PRO A CA 1
ATOM 618 C C . PRO A 1 80 ? 22.211 5.179 -8.017 1.00 26.20 77 PRO A C 1
ATOM 619 O O . PRO A 1 80 ? 23.375 4.942 -8.234 1.00 28.16 77 PRO A O 1
ATOM 623 N N . ASN A 1 81 ? 21.778 6.315 -7.475 1.00 23.87 78 ASN A N 1
ATOM 624 C CA . ASN A 1 81 ? 22.699 7.378 -7.009 1.00 21.44 78 ASN A CA 1
ATOM 625 C C . ASN A 1 81 ? 22.987 7.211 -5.518 1.00 21.15 78 ASN A C 1
ATOM 626 O O . ASN A 1 81 ? 23.684 8.080 -4.962 1.00 22.77 78 ASN A O 1
ATOM 631 N N . LEU A 1 82 ? 22.482 6.153 -4.881 1.00 22.27 79 LEU A N 1
ATOM 632 C CA . LEU A 1 82 ? 22.712 5.934 -3.428 1.00 23.12 79 LEU A CA 1
ATOM 633 C C . LEU A 1 82 ? 23.589 4.692 -3.230 1.00 22.35 79 LEU A C 1
ATOM 634 O O . LEU A 1 82 ? 23.262 3.637 -3.778 1.00 21.14 79 LEU A O 1
ATOM 639 N N . TYR A 1 83 ? 24.650 4.830 -2.438 1.00 23.70 80 TYR A N 1
ATOM 640 C CA . TYR A 1 83 ? 25.590 3.730 -2.107 1.00 25.82 80 TYR A CA 1
ATOM 641 C C . TYR A 1 83 ? 25.603 3.542 -0.593 1.00 23.73 80 TYR A C 1
ATOM 642 O O . TYR A 1 83 ? 25.463 4.527 0.177 1.00 22.58 80 TYR A O 1
ATOM 651 N N . ALA A 1 84 ? 25.737 2.293 -0.180 1.00 22.62 81 ALA A N 1
ATOM 652 C CA . ALA A 1 84 ? 25.763 1.912 1.242 1.00 24.53 81 ALA A CA 1
ATOM 653 C C . ALA A 1 84 ? 26.979 1.028 1.489 1.00 24.22 81 ALA A C 1
ATOM 654 O O . ALA A 1 84 ? 27.269 0.190 0.628 1.00 22.28 81 ALA A O 1
ATOM 656 N N . MET A 1 85 ? 27.582 1.165 2.669 1.00 25.88 82 MET A N 1
ATOM 657 C CA . MET A 1 85 ? 28.844 0.474 3.015 1.00 28.32 82 MET A CA 1
ATOM 658 C C . MET A 1 85 ? 28.970 0.292 4.531 1.00 26.71 82 MET A C 1
ATOM 659 O O . MET A 1 85 ? 28.650 1.219 5.280 1.00 24.05 82 MET A O 1
ATOM 664 N N . GLU A 1 86 ? 29.456 -0.871 4.953 1.00 28.34 83 GLU A N 1
ATOM 665 C CA . GLU A 1 86 ? 29.853 -1.135 6.358 1.00 30.00 83 GLU A CA 1
ATOM 666 C C . GLU A 1 86 ? 31.341 -0.805 6.528 1.00 32.35 83 GLU A C 1
ATOM 667 O O . GLU A 1 86 ? 32.181 -1.326 5.751 1.00 33.28 83 GLU A O 1
ATOM 673 N N . VAL A 1 87 ? 31.641 0.030 7.516 1.00 33.04 84 VAL A N 1
ATOM 674 C CA . VAL A 1 87 ? 33.007 0.454 7.915 1.00 35.20 84 VAL A CA 1
ATOM 675 C C . VAL A 1 87 ? 33.375 -0.323 9.183 1.00 39.21 84 VAL A C 1
ATOM 676 O O . VAL A 1 87 ? 32.688 -0.136 10.206 1.00 38.39 84 VAL A O 1
ATOM 680 N N . ASP A 1 88 ? 34.419 -1.151 9.134 1.00 44.43 85 ASP A N 1
ATOM 681 C CA . ASP A 1 88 ? 34.860 -1.973 10.294 1.00 47.53 85 ASP A CA 1
ATOM 682 C C . ASP A 1 88 ? 35.852 -1.170 11.134 1.00 46.25 85 ASP A C 1
ATOM 683 O O . ASP A 1 88 ? 36.294 -0.117 10.667 1.00 42.72 85 ASP A O 1
ATOM 688 N N . ALA A 1 89 ? 36.127 -1.633 12.355 1.00 55.29 86 ALA A N 1
ATOM 689 C CA . ALA A 1 89 ? 37.064 -0.997 13.313 1.00 63.43 86 ALA A CA 1
ATOM 690 C C . ALA A 1 89 ? 38.497 -1.186 12.804 1.00 66.76 86 ALA A C 1
ATOM 691 O O . ALA A 1 89 ? 38.744 -2.205 12.122 1.00 65.00 86 ALA A O 1
ATOM 693 N N . SER A 1 90 ? 39.378 -0.216 13.092 1.00 75.48 87 SER A N 1
ATOM 694 C CA . SER A 1 90 ? 40.830 -0.203 12.759 1.00 79.29 87 SER A CA 1
ATOM 695 C C . SER A 1 90 ? 41.097 -0.905 11.418 1.00 79.64 87 SER A C 1
ATOM 696 O O . SER A 1 90 ? 41.782 -1.953 11.435 1.00 78.57 87 SER A O 1
ATOM 699 N N . GLY A 1 118 ? 49.987 2.464 1.603 1.00 99.94 115 GLY A N 1
ATOM 700 C CA . GLY A 1 118 ? 49.939 0.999 1.783 1.00 101.24 115 GLY A CA 1
ATOM 701 C C . GLY A 1 118 ? 50.778 0.547 2.968 1.00 103.78 115 GLY A C 1
ATOM 702 O O . GLY A 1 118 ? 50.293 0.661 4.111 1.00 101.45 115 GLY A O 1
ATOM 703 N N . ASP A 1 119 ? 52.002 0.073 2.704 1.00 107.87 116 ASP A N 1
ATOM 704 C CA . ASP A 1 119 ? 52.954 -0.459 3.720 1.00 109.51 116 ASP A CA 1
ATOM 705 C C . ASP A 1 119 ? 53.688 0.693 4.423 1.00 110.52 116 ASP A C 1
ATOM 706 O O . ASP A 1 119 ? 54.446 0.407 5.375 1.00 109.23 116 ASP A O 1
ATOM 711 N N . MET A 1 120 ? 53.490 1.938 3.969 1.00 112.71 117 MET A N 1
ATOM 712 C CA . MET A 1 120 ? 53.930 3.172 4.677 1.00 110.13 117 MET A CA 1
ATOM 713 C C . MET A 1 120 ? 53.286 3.212 6.070 1.00 107.47 117 MET A C 1
ATOM 714 O O . MET A 1 120 ? 53.936 3.753 6.982 1.00 110.53 117 MET A O 1
ATOM 719 N N . PHE A 1 121 ? 52.062 2.677 6.212 1.00 102.80 118 PHE A N 1
ATOM 720 C CA . PHE A 1 121 ? 51.315 2.534 7.495 1.00 102.29 118 PHE A CA 1
ATOM 721 C C . PHE A 1 121 ? 52.235 1.935 8.565 1.00 97.25 118 PHE A C 1
ATOM 722 O O . PHE A 1 121 ? 52.465 2.605 9.598 1.00 91.07 118 PHE A O 1
ATOM 730 N N . GLY A 1 122 ? 52.720 0.711 8.321 1.00 90.63 119 GLY A N 1
ATOM 731 C CA . GLY A 1 122 ? 53.625 -0.032 9.219 1.00 84.53 119 GLY A CA 1
ATOM 732 C C . GLY A 1 122 ? 54.814 0.817 9.639 1.00 77.91 119 GLY A C 1
ATOM 733 O O . GLY A 1 122 ? 55.071 0.906 10.855 1.00 72.90 119 GLY A O 1
ATOM 734 N N . GLY A 1 123 ? 55.489 1.438 8.664 1.00 69.18 120 GLY A N 1
ATOM 735 C CA . GLY A 1 123 ? 56.730 2.215 8.856 1.00 64.05 120 GLY A CA 1
ATOM 736 C C . GLY A 1 123 ? 56.490 3.486 9.649 1.00 59.84 120 GLY A C 1
ATOM 737 O O . GLY A 1 123 ? 57.252 3.740 10.616 1.00 57.61 120 GLY A O 1
ATOM 738 N N . LEU A 1 124 ? 55.472 4.261 9.261 1.00 55.56 121 LEU A N 1
ATOM 739 C CA . LEU A 1 124 ? 55.117 5.542 9.927 1.00 53.81 121 LEU A CA 1
ATOM 740 C C . LEU A 1 124 ? 54.659 5.248 11.358 1.00 51.34 121 LEU A C 1
ATOM 741 O O . LEU A 1 124 ? 55.072 5.980 12.273 1.00 45.34 121 LEU A O 1
ATOM 746 N N . ASN A 1 125 ? 53.854 4.202 11.537 1.00 51.45 122 ASN A N 1
ATOM 747 C CA . ASN A 1 125 ? 53.338 3.772 12.862 1.00 54.71 122 ASN A CA 1
ATOM 748 C C . ASN A 1 125 ? 54.520 3.499 13.807 1.00 50.62 122 ASN A C 1
ATOM 749 O O . ASN A 1 125 ? 54.548 4.067 14.919 1.00 48.33 122 ASN A O 1
ATOM 754 N N . ASP A 1 126 ? 55.473 2.678 13.363 1.00 49.06 123 ASP A N 1
ATOM 755 C CA . ASP A 1 126 ? 56.699 2.312 14.122 1.00 51.31 123 ASP A CA 1
ATOM 756 C C . ASP A 1 126 ? 57.504 3.575 14.446 1.00 48.96 123 ASP A C 1
ATOM 757 O O . ASP A 1 126 ? 57.919 3.721 15.614 1.00 47.34 123 ASP A O 1
ATOM 762 N N . LEU A 1 127 ? 57.696 4.458 13.460 1.00 45.99 124 LEU A N 1
ATOM 763 C CA . LEU A 1 127 ? 58.358 5.775 13.659 1.00 45.88 124 LEU A CA 1
ATOM 764 C C . LEU A 1 127 ? 57.632 6.549 14.769 1.00 45.97 124 LEU A C 1
ATOM 765 O O . LEU A 1 127 ? 58.320 7.098 15.657 1.00 41.66 124 LEU A O 1
ATOM 770 N N . ILE A 1 128 ? 56.296 6.581 14.738 1.00 47.35 125 ILE A N 1
ATOM 771 C CA . ILE A 1 128 ? 55.475 7.363 15.712 1.00 50.17 125 ILE A CA 1
ATOM 772 C C . ILE A 1 128 ? 55.648 6.751 17.107 1.00 49.34 125 ILE A C 1
ATOM 773 O O . ILE A 1 128 ? 56.031 7.502 18.026 1.00 45.07 125 ILE A O 1
ATOM 778 N N . THR A 1 129 ? 55.411 5.444 17.250 1.00 52.07 126 THR A N 1
ATOM 779 C CA . THR A 1 129 ? 55.433 4.725 18.557 1.00 55.44 126 THR A CA 1
ATOM 780 C C . THR A 1 129 ? 56.825 4.892 19.189 1.00 53.53 126 THR A C 1
ATOM 781 O O . THR A 1 129 ? 56.893 5.190 20.398 1.00 51.32 126 THR A O 1
ATOM 785 N N . CYS A 1 130 ? 57.898 4.773 18.396 1.00 53.57 127 CYS A N 1
ATOM 786 C CA . CYS A 1 130 ? 59.306 4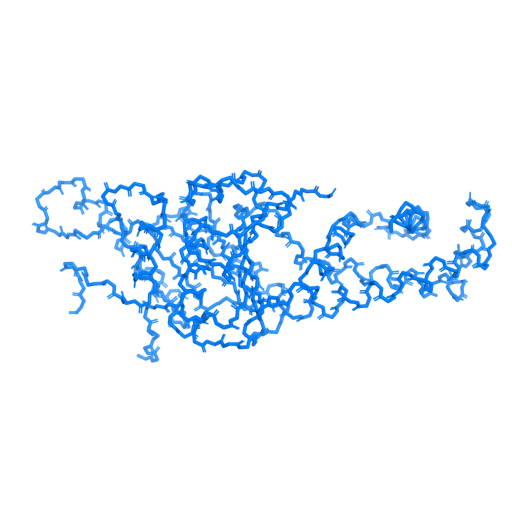.951 18.860 1.00 51.82 127 CYS A CA 1
ATOM 787 C C . CYS A 1 130 ? 59.542 6.407 19.297 1.00 52.62 127 CYS A C 1
ATOM 788 O O . CYS A 1 130 ? 60.016 6.608 20.431 1.00 55.93 127 CYS A O 1
ATOM 791 N N . ALA A 1 131 ? 59.222 7.387 18.444 1.00 51.97 128 ALA A N 1
ATOM 792 C CA . ALA A 1 131 ? 59.518 8.827 18.663 1.00 51.48 128 ALA A CA 1
ATOM 793 C C . ALA A 1 131 ? 58.724 9.369 19.861 1.00 55.93 128 ALA A C 1
ATOM 794 O O . ALA A 1 131 ? 59.246 10.273 20.559 1.00 55.87 128 ALA A O 1
ATOM 796 N N . SER A 1 132 ? 57.503 8.864 20.077 1.00 58.94 129 SER A N 1
ATOM 797 C CA . SER A 1 132 ? 56.562 9.359 21.119 1.00 60.53 129 SER A CA 1
ATOM 798 C C . SER A 1 132 ? 57.082 8.977 22.513 1.00 57.79 129 SER A C 1
ATOM 799 O O . SER A 1 132 ? 56.990 9.820 23.425 1.00 55.82 129 SER A O 1
ATOM 802 N N . SER A 1 133 ? 57.682 7.790 22.651 1.00 59.19 130 SER A N 1
ATOM 803 C CA . SER A 1 133 ? 58.256 7.271 23.922 1.00 61.46 130 SER A CA 1
ATOM 804 C C . SER A 1 133 ? 59.477 8.099 24.366 1.00 62.47 130 SER A C 1
ATOM 805 O O . SER A 1 133 ? 60.002 7.822 25.451 1.00 65.80 130 SER A O 1
ATOM 808 N N . PHE A 1 134 ? 59.900 9.100 23.589 1.00 64.74 131 PHE A N 1
ATOM 809 C CA . PHE A 1 134 ? 60.956 10.071 23.978 1.00 68.25 131 PHE A CA 1
ATOM 810 C C . PHE A 1 134 ? 60.370 11.188 24.856 1.00 75.36 131 PHE A C 1
ATOM 811 O O . PHE A 1 134 ? 61.167 12.005 25.359 1.00 71.18 131 PHE A O 1
ATOM 819 N N . ILE A 1 135 ? 59.040 11.239 25.024 1.00 86.66 132 ILE A N 1
ATOM 820 C CA . ILE A 1 135 ? 58.329 12.275 25.838 1.00 90.61 132 ILE A CA 1
ATOM 821 C C . ILE A 1 135 ? 57.171 11.622 26.609 1.00 95.65 132 ILE A C 1
ATOM 822 O O . ILE A 1 135 ? 56.770 10.500 26.246 1.00 92.87 132 ILE A O 1
ATOM 827 N N . LYS A 1 136 ? 56.668 12.306 27.644 1.00 106.98 133 LYS A N 1
ATOM 828 C CA . LYS A 1 136 ? 55.620 11.806 28.580 1.00 110.38 133 LYS A CA 1
ATOM 829 C C . LYS A 1 136 ? 54.261 11.750 27.874 1.00 114.15 133 LYS A C 1
ATOM 830 O O . LYS A 1 136 ? 54.030 12.573 26.968 1.00 119.81 133 LYS A O 1
ATOM 836 N N . ASP A 1 137 ? 53.398 10.815 28.291 1.00 117.40 134 ASP A N 1
ATOM 837 C CA . ASP A 1 137 ? 52.056 10.560 27.695 1.00 117.22 134 ASP A CA 1
ATOM 838 C C . ASP A 1 137 ? 52.213 10.173 26.221 1.00 116.62 134 ASP A C 1
ATOM 839 O O . ASP A 1 137 ? 51.191 10.166 25.504 1.00 113.72 134 ASP A O 1
ATOM 844 N N . GLY A 1 138 ? 53.438 9.855 25.791 1.00 116.00 135 GLY A N 1
ATOM 845 C CA . GLY A 1 138 ? 53.784 9.592 24.383 1.00 116.90 135 GLY A CA 1
ATOM 846 C C . GLY A 1 138 ? 53.444 8.167 23.993 1.00 119.60 135 GLY A C 1
ATOM 847 O O . GLY A 1 138 ? 54.375 7.408 23.657 1.00 121.65 135 GLY A O 1
ATOM 848 N N . THR A 1 139 ? 52.157 7.816 24.073 1.00 120.55 136 THR A N 1
ATOM 849 C CA . THR A 1 139 ? 51.574 6.519 23.631 1.00 118.27 136 THR A CA 1
ATOM 850 C C . THR A 1 139 ? 50.133 6.767 23.156 1.00 116.14 136 THR A C 1
ATOM 851 O O . THR A 1 139 ? 49.290 5.869 23.338 1.00 121.72 136 THR A O 1
ATOM 855 N N . PHE A 1 140 ? 49.876 7.940 22.560 1.00 110.52 137 PHE A N 1
ATOM 856 C CA . PHE A 1 140 ? 48.535 8.444 22.148 1.00 107.47 137 PHE A CA 1
ATOM 857 C C . PHE A 1 140 ? 47.899 7.467 21.156 1.00 102.62 137 PHE A C 1
ATOM 858 O O . PHE A 1 140 ? 48.568 6.977 20.247 1.00 96.45 137 PHE A O 1
ATOM 866 N N . PRO A 1 141 ? 46.596 7.130 21.311 1.00 99.59 138 PRO A N 1
ATOM 867 C CA . PRO A 1 141 ? 45.945 6.138 20.453 1.00 97.12 138 PRO A CA 1
ATOM 868 C C . PRO A 1 141 ? 45.354 6.710 19.153 1.00 93.73 138 PRO A C 1
ATOM 869 O O . PRO A 1 141 ? 45.303 7.920 19.013 1.00 87.40 138 PRO A O 1
ATOM 873 N N . GLY A 1 142 ? 44.933 5.822 18.243 1.00 93.73 139 GLY A N 1
ATOM 874 C CA . GLY A 1 142 ? 44.115 6.149 17.058 1.00 88.36 139 GLY A CA 1
ATOM 875 C C . GLY A 1 142 ? 44.951 6.402 15.816 1.00 85.08 139 GLY A C 1
ATOM 876 O O . GLY A 1 142 ? 44.573 7.289 15.026 1.00 84.70 139 GLY A O 1
ATOM 877 N N . MET A 1 143 ? 46.035 5.644 15.636 1.00 80.57 140 MET A N 1
ATOM 878 C CA . MET A 1 143 ? 46.890 5.686 14.420 1.00 78.52 140 MET A CA 1
ATOM 879 C C . MET A 1 143 ? 46.255 4.807 13.336 1.00 77.95 140 MET A C 1
ATOM 880 O O . MET A 1 143 ? 46.398 5.140 12.144 1.00 77.72 140 MET A O 1
ATOM 885 N N . ASP A 1 144 ? 45.582 3.722 13.738 1.00 78.70 141 ASP A N 1
ATOM 886 C CA . ASP A 1 144 ? 44.770 2.855 12.840 1.00 79.48 141 ASP A CA 1
ATOM 887 C C . ASP A 1 144 ? 43.575 3.664 12.340 1.00 67.53 141 ASP A C 1
ATOM 888 O O . ASP A 1 144 ? 43.321 3.670 11.120 1.00 65.54 141 ASP A O 1
ATOM 893 N N . GLU A 1 145 ? 42.881 4.310 13.276 1.00 61.89 142 GLU A N 1
ATOM 894 C CA . GLU A 1 145 ? 41.768 5.264 13.029 1.00 62.40 142 GLU A CA 1
ATOM 895 C C . GLU A 1 145 ? 42.134 6.191 11.865 1.00 56.72 142 GLU A C 1
ATOM 896 O O . GLU A 1 145 ? 41.404 6.208 10.847 1.00 52.11 142 GLU A O 1
ATOM 902 N N . MET A 1 146 ? 43.235 6.924 12.022 1.00 54.08 143 MET A N 1
ATOM 903 C CA . MET A 1 146 ? 43.763 7.856 11.001 1.00 55.18 143 MET A CA 1
ATOM 904 C C . MET A 1 146 ? 43.847 7.136 9.647 1.00 52.29 143 MET A C 1
ATOM 905 O O . MET A 1 146 ? 43.311 7.674 8.660 1.00 48.24 143 MET A O 1
ATOM 910 N N . TRP A 1 147 ? 44.444 5.943 9.597 1.00 54.97 144 TRP A N 1
ATOM 911 C CA . TRP A 1 147 ? 44.673 5.219 8.316 1.00 61.60 144 TRP A CA 1
ATOM 912 C C . TRP A 1 147 ? 43.337 4.725 7.740 1.00 56.58 144 TRP A C 1
ATOM 913 O O . TRP A 1 147 ? 43.114 4.955 6.529 1.00 53.81 144 TRP A O 1
ATOM 924 N N . SER A 1 148 ? 42.455 4.149 8.567 1.00 54.18 145 SER A N 1
ATOM 925 C CA . SER A 1 148 ? 41.044 3.842 8.193 1.00 51.61 145 SER A CA 1
ATOM 926 C C . SER A 1 148 ? 40.429 5.071 7.511 1.00 48.70 145 SER A C 1
ATOM 927 O O . SER A 1 148 ? 39.881 4.936 6.409 1.00 47.40 145 SER A O 1
ATOM 930 N N . PHE A 1 149 ? 40.546 6.241 8.141 1.00 48.12 146 PHE A N 1
ATOM 931 C CA . PHE A 1 149 ? 39.913 7.496 7.666 1.00 51.44 146 PHE A CA 1
ATOM 932 C C . PHE A 1 149 ? 40.539 7.946 6.339 1.00 52.84 146 PHE A C 1
ATOM 933 O O . PHE A 1 149 ? 39.769 8.262 5.408 1.00 54.07 146 PHE A O 1
ATOM 941 N N . ILE A 1 150 ? 41.875 7.961 6.233 1.00 53.92 147 ILE A N 1
ATOM 942 C CA . ILE A 1 150 ? 42.595 8.294 4.961 1.00 53.47 147 ILE A CA 1
ATOM 943 C C . ILE A 1 150 ? 42.025 7.416 3.832 1.00 51.23 147 ILE A C 1
ATOM 944 O O . ILE A 1 150 ? 41.663 7.976 2.775 1.00 53.11 147 ILE A O 1
ATOM 949 N N . ASN A 1 151 ? 41.916 6.101 4.049 1.00 51.89 148 ASN A N 1
ATOM 950 C CA . ASN A 1 151 ? 41.299 5.154 3.079 1.00 57.16 148 ASN A CA 1
ATOM 951 C C . ASN A 1 151 ? 39.913 5.667 2.668 1.00 56.79 148 ASN A C 1
ATOM 952 O O . ASN A 1 151 ? 39.614 5.671 1.465 1.00 54.48 148 ASN A O 1
ATOM 957 N N . LEU A 1 152 ? 39.105 6.089 3.642 1.00 56.75 149 LEU A N 1
ATOM 958 C CA . LEU A 1 152 ? 37.674 6.446 3.455 1.00 56.29 149 LEU A CA 1
ATOM 959 C C . LEU A 1 152 ? 37.564 7.692 2.571 1.00 53.80 149 LEU A C 1
ATOM 960 O O . LEU A 1 152 ? 36.678 7.721 1.697 1.00 54.81 149 LEU A O 1
ATOM 965 N N . ILE A 1 153 ? 38.436 8.677 2.788 1.00 54.27 150 ILE A N 1
ATOM 966 C CA . ILE A 1 153 ? 38.509 9.925 1.969 1.00 56.47 150 ILE A CA 1
ATOM 967 C C . ILE A 1 153 ? 38.893 9.549 0.533 1.00 57.91 150 ILE A C 1
ATOM 968 O O . ILE A 1 153 ? 38.373 10.179 -0.414 1.00 55.82 150 ILE A O 1
ATOM 973 N N . LYS A 1 154 ? 39.775 8.558 0.390 1.00 62.70 151 LYS A N 1
ATOM 974 C CA . LYS A 1 154 ? 40.137 7.924 -0.904 1.00 67.09 151 LYS A CA 1
ATOM 975 C C . LYS A 1 154 ? 38.846 7.696 -1.700 1.00 63.41 151 LYS A C 1
ATOM 976 O O . LYS A 1 154 ? 38.683 8.358 -2.750 1.00 58.00 151 LYS A O 1
ATOM 982 N N . LEU A 1 155 ? 37.959 6.828 -1.189 1.00 60.21 152 LEU A N 1
ATOM 983 C CA . LEU A 1 155 ? 36.692 6.395 -1.847 1.00 57.03 152 LEU A CA 1
ATOM 984 C C . LEU A 1 155 ? 35.816 7.603 -2.182 1.00 56.22 152 LEU A C 1
ATOM 985 O O . LEU A 1 155 ? 35.258 7.646 -3.292 1.00 57.43 152 LEU A O 1
ATOM 990 N N . ILE A 1 156 ? 35.700 8.538 -1.240 1.00 58.05 153 ILE A N 1
ATOM 991 C CA . ILE A 1 156 ? 34.664 9.611 -1.244 1.00 60.40 153 ILE A CA 1
ATOM 992 C C . ILE A 1 156 ? 34.996 10.637 -2.335 1.00 63.73 153 ILE A C 1
ATOM 993 O O . ILE A 1 156 ? 34.051 11.068 -3.032 1.00 63.60 153 ILE A O 1
ATOM 998 N N . ASP A 1 157 ? 36.274 11.005 -2.489 1.00 63.80 154 ASP A N 1
ATOM 999 C CA . ASP A 1 157 ? 36.729 11.987 -3.511 1.00 63.78 154 ASP A CA 1
ATOM 1000 C C . ASP A 1 157 ? 36.628 11.328 -4.891 1.00 59.92 154 ASP A C 1
ATOM 1001 O O . ASP A 1 157 ? 36.078 11.970 -5.807 1.00 57.74 154 ASP A O 1
ATOM 1006 N N . THR A 1 158 ? 37.101 10.083 -5.005 1.00 55.96 155 THR A N 1
ATOM 1007 C CA . THR A 1 158 ? 37.074 9.239 -6.231 1.00 59.28 155 THR A CA 1
ATOM 1008 C C . THR A 1 158 ? 35.650 9.129 -6.792 1.00 60.60 155 THR A C 1
ATOM 1009 O O . THR A 1 158 ? 35.475 9.392 -7.998 1.00 58.68 155 THR A O 1
ATOM 1013 N N . ASN A 1 159 ? 34.678 8.724 -5.965 1.00 59.52 156 ASN A N 1
ATOM 1014 C CA . ASN A 1 159 ? 33.290 8.405 -6.408 1.00 55.95 156 ASN A CA 1
ATOM 1015 C C . ASN A 1 159 ? 32.419 9.672 -6.375 1.00 50.78 156 ASN A C 1
ATOM 1016 O O . ASN A 1 159 ? 31.286 9.610 -6.877 1.00 51.04 156 ASN A O 1
ATOM 1021 N N . GLU A 1 160 ? 32.931 10.771 -5.809 1.00 47.15 157 GLU A N 1
ATOM 1022 C CA . GLU A 1 160 ? 32.323 12.129 -5.862 1.00 48.06 157 GLU A CA 1
ATOM 1023 C C . GLU A 1 160 ? 30.901 12.118 -5.284 1.00 43.03 157 GLU A C 1
ATOM 1024 O O . GLU A 1 160 ? 29.949 12.428 -6.016 1.00 40.43 157 GLU A O 1
ATOM 1030 N N . TYR A 1 161 ? 30.779 11.800 -3.998 1.00 38.56 158 TYR A N 1
ATOM 1031 C CA . TYR A 1 161 ? 29.525 11.930 -3.214 1.00 35.37 158 TYR A CA 1
ATOM 1032 C C . TYR A 1 161 ? 29.352 13.399 -2.825 1.00 32.12 158 TYR A C 1
ATOM 1033 O O . TYR A 1 161 ? 30.340 14.014 -2.419 1.00 30.85 158 TYR A O 1
ATOM 1042 N N . SER A 1 162 ? 28.141 13.949 -2.954 1.00 30.96 159 SER A N 1
ATOM 1043 C CA . SER A 1 162 ? 27.799 15.305 -2.445 1.00 29.47 159 SER A CA 1
ATOM 1044 C C . SER A 1 162 ? 27.723 15.261 -0.916 1.00 26.71 159 SER A C 1
ATOM 1045 O O . SER A 1 162 ? 27.999 16.291 -0.274 1.00 24.31 159 SER A O 1
ATOM 1048 N N . THR A 1 163 ? 27.299 14.130 -0.348 1.00 25.30 160 THR A N 1
ATOM 1049 C CA . THR A 1 163 ? 27.065 14.022 1.118 1.00 24.38 160 THR A CA 1
ATOM 1050 C C . THR A 1 163 ? 27.265 12.582 1.567 1.00 23.39 160 THR A C 1
ATOM 1051 O O . THR A 1 163 ? 26.852 11.643 0.840 1.00 22.60 160 THR A O 1
ATOM 1055 N N . VAL A 1 164 ? 27.883 12.428 2.730 1.00 23.10 161 VAL A N 1
ATOM 1056 C CA . VAL A 1 164 ? 28.007 11.109 3.405 1.00 23.21 161 VAL A CA 1
ATOM 1057 C C . VAL A 1 164 ? 27.127 11.139 4.651 1.00 21.99 161 VAL A C 1
ATOM 1058 O O . VAL A 1 164 ? 27.226 12.118 5.425 1.00 20.31 161 VAL A O 1
ATOM 1062 N N . ILE A 1 165 ? 26.335 10.083 4.838 1.00 22.82 162 ILE A N 1
ATOM 1063 C CA . ILE A 1 165 ? 25.428 9.922 6.008 1.00 23.75 162 ILE A CA 1
ATOM 1064 C C . ILE A 1 165 ? 25.971 8.787 6.881 1.00 23.01 162 ILE A C 1
ATOM 1065 O O . ILE A 1 165 ? 26.235 7.697 6.356 1.00 22.11 162 ILE A O 1
ATOM 1070 N N . PHE A 1 166 ? 26.122 9.046 8.175 1.00 23.58 163 PHE A N 1
ATOM 1071 C CA . PHE A 1 166 ? 26.633 8.079 9.177 1.00 24.98 163 PHE A CA 1
ATOM 1072 C C . PHE A 1 166 ? 25.489 7.527 10.030 1.00 23.12 163 PHE A C 1
ATOM 1073 O O . PHE A 1 166 ? 24.784 8.315 10.683 1.00 23.65 163 PHE A O 1
ATOM 1081 N N . ASP A 1 167 ? 25.332 6.209 10.011 1.00 21.88 164 ASP A N 1
ATOM 1082 C CA . ASP A 1 167 ? 24.571 5.426 11.011 1.00 21.92 164 ASP A CA 1
ATOM 1083 C C . ASP A 1 167 ? 25.535 5.021 12.138 1.00 22.24 164 ASP A C 1
ATOM 1084 O O . ASP A 1 167 ? 26.245 4.015 11.975 1.00 22.80 164 ASP A O 1
ATOM 1089 N N . THR A 1 168 ? 25.564 5.761 13.247 1.00 22.07 165 THR A N 1
ATOM 1090 C CA . THR A 1 168 ? 26.582 5.545 14.304 1.00 23.61 165 THR A CA 1
ATOM 1091 C C . THR A 1 168 ? 26.208 4.393 15.250 1.00 24.88 165 THR A C 1
ATOM 1092 O O . THR A 1 168 ? 25.044 3.909 15.265 1.00 24.12 165 THR A O 1
ATOM 1096 N N . ALA A 1 169 ? 27.207 3.979 16.025 1.00 24.97 166 ALA A N 1
ATOM 1097 C CA . ALA A 1 169 ? 27.068 3.120 17.215 1.00 24.88 166 ALA A CA 1
ATOM 1098 C C . ALA A 1 169 ? 26.334 3.897 18.306 1.00 23.35 166 ALA A C 1
ATOM 1099 O O . ALA A 1 169 ? 26.275 5.122 18.289 1.00 20.20 166 ALA A O 1
ATOM 1101 N N . PRO A 1 170 ? 25.741 3.200 19.296 1.00 24.92 167 PRO A N 1
ATOM 1102 C CA . PRO A 1 170 ? 25.061 3.872 20.394 1.00 26.21 167 PRO A CA 1
ATOM 1103 C C . PRO A 1 170 ? 25.974 4.856 21.145 1.00 28.02 167 PRO A C 1
ATOM 1104 O O . PRO A 1 170 ? 27.171 4.689 21.124 1.00 26.38 167 PRO A O 1
ATOM 1108 N N . THR A 1 171 ? 25.373 5.842 21.811 1.00 29.84 168 THR A N 1
ATOM 1109 C CA . THR A 1 171 ? 26.061 6.771 22.745 1.00 34.14 168 THR A CA 1
ATOM 1110 C C . THR A 1 171 ? 26.877 5.949 23.747 1.00 35.47 168 THR A C 1
ATOM 1111 O O . THR A 1 171 ? 26.471 4.794 24.027 1.00 37.74 168 THR A O 1
ATOM 1115 N N . GLY A 1 172 ? 27.993 6.500 24.231 1.00 38.82 169 GLY A N 1
ATOM 1116 C CA . GLY A 1 172 ? 28.924 5.813 25.149 1.00 43.86 169 GLY A CA 1
ATOM 1117 C C . GLY A 1 172 ? 29.997 5.036 24.401 1.00 46.21 169 GLY A C 1
ATOM 1118 O O . GLY A 1 172 ? 31.143 5.025 24.887 1.00 54.88 169 GLY A O 1
ATOM 1119 N N . HIS A 1 173 ? 29.642 4.383 23.287 1.00 47.79 170 HIS A N 1
ATOM 1120 C CA . HIS A 1 173 ? 30.597 3.841 22.281 1.00 52.43 170 HIS A CA 1
ATOM 1121 C C . HIS A 1 173 ? 31.276 5.045 21.603 1.00 52.42 170 HIS A C 1
ATOM 1122 O O . HIS A 1 173 ? 30.557 6.003 21.249 1.00 49.29 170 HIS A O 1
ATOM 1129 N N . THR A 1 174 ? 32.609 5.036 21.485 1.00 52.37 171 THR A N 1
ATOM 1130 C CA . THR A 1 174 ? 33.408 6.217 21.049 1.00 54.65 171 THR A CA 1
ATOM 1131 C C . THR A 1 174 ? 32.980 6.622 19.638 1.00 47.97 171 THR A C 1
ATOM 1132 O O . THR A 1 174 ? 32.784 5.734 18.796 1.00 45.65 171 THR A O 1
ATOM 1136 N N . LEU A 1 175 ? 32.843 7.924 19.406 1.00 47.43 172 LEU A N 1
ATOM 1137 C CA . LEU A 1 175 ? 32.391 8.479 18.106 1.00 49.73 172 LEU A CA 1
ATOM 1138 C C . LEU A 1 175 ? 33.511 8.316 17.075 1.00 46.96 172 LEU A C 1
ATOM 1139 O O . LEU A 1 175 ? 34.594 8.888 17.265 1.00 45.75 172 LEU A O 1
ATOM 1144 N N . ARG A 1 176 ? 33.246 7.521 16.045 1.00 45.22 173 ARG A N 1
ATOM 1145 C CA . ARG A 1 176 ? 34.227 7.133 15.004 1.00 48.75 173 ARG A CA 1
ATOM 1146 C C . ARG A 1 176 ? 34.669 8.384 14.226 1.00 48.08 173 ARG A C 1
ATOM 1147 O O . ARG A 1 176 ? 33.795 9.072 13.701 1.00 45.70 173 ARG A O 1
ATOM 1155 N N . PHE A 1 177 ? 35.977 8.687 14.226 1.00 47.44 174 PHE A N 1
ATOM 1156 C CA . PHE A 1 177 ? 36.664 9.695 13.369 1.00 44.91 174 PHE A CA 1
ATOM 1157 C C . PHE A 1 177 ? 36.625 11.106 13.973 1.00 43.89 174 PHE A C 1
ATOM 1158 O O . PHE A 1 177 ? 37.319 11.976 13.417 1.00 42.25 174 PHE A O 1
ATOM 1166 N N . LEU A 1 178 ? 35.862 11.352 15.044 1.00 42.40 175 LEU A N 1
ATOM 1167 C CA . LEU A 1 178 ? 35.578 12.738 15.505 1.00 42.31 175 LEU A CA 1
ATOM 1168 C C . LEU A 1 178 ? 36.716 13.289 16.377 1.00 44.92 175 LEU A C 1
ATOM 1169 O O . LEU A 1 178 ? 36.683 14.503 16.634 1.00 42.42 175 LEU A O 1
ATOM 1174 N N . GLU A 1 179 ? 37.681 12.466 16.805 1.00 49.11 176 GLU A N 1
ATOM 1175 C CA . GLU A 1 179 ? 38.802 12.911 17.681 1.00 54.41 176 GLU A CA 1
ATOM 1176 C C . GLU A 1 179 ? 40.122 12.984 16.903 1.00 56.09 176 GLU A C 1
ATOM 1177 O O . GLU A 1 179 ? 41.158 13.256 17.527 1.00 56.47 176 GLU A O 1
ATOM 1183 N N . LEU A 1 180 ? 40.087 12.795 15.586 1.00 58.23 177 LEU A N 1
ATOM 1184 C CA . LEU A 1 180 ? 41.306 12.749 14.737 1.00 63.85 177 LEU A CA 1
ATOM 1185 C C . LEU A 1 180 ? 42.061 14.078 14.777 1.00 69.09 177 LEU A C 1
ATOM 1186 O O . LEU A 1 180 ? 43.289 14.062 14.734 1.00 72.09 177 LEU A O 1
ATOM 1191 N N . PRO A 1 181 ? 41.390 15.255 14.839 1.00 73.47 178 PRO A N 1
ATOM 1192 C CA . PRO A 1 181 ? 42.088 16.533 15.015 1.00 72.30 178 PRO A CA 1
ATOM 1193 C C . PRO A 1 181 ? 43.151 16.568 16.124 1.00 70.20 178 PRO A C 1
ATOM 1194 O O . PRO A 1 181 ? 44.137 17.256 15.940 1.00 70.39 178 PRO A O 1
ATOM 1198 N N . GLU A 1 182 ? 42.933 15.842 17.223 1.00 68.38 179 GLU A N 1
ATOM 1199 C CA . GLU A 1 182 ? 43.872 15.775 18.377 1.00 70.59 179 GLU A CA 1
ATOM 1200 C C . GLU A 1 182 ? 44.947 14.715 18.105 1.00 69.10 179 GLU A C 1
ATOM 1201 O O . GLU A 1 182 ? 46.060 14.850 18.650 1.00 67.13 179 GLU A O 1
ATOM 1207 N N . THR A 1 183 ? 44.624 13.688 17.313 1.00 65.63 180 THR A N 1
ATOM 1208 C CA . THR A 1 183 ? 45.601 12.685 16.817 1.00 65.54 180 THR A CA 1
ATOM 1209 C C . THR A 1 183 ? 46.554 13.396 15.848 1.00 64.67 180 THR A C 1
ATOM 1210 O O . THR A 1 183 ? 47.783 13.329 16.071 1.00 60.56 180 THR A O 1
ATOM 1214 N N . VAL A 1 184 ? 45.994 14.068 14.837 1.00 65.01 181 VAL A N 1
ATOM 1215 C CA 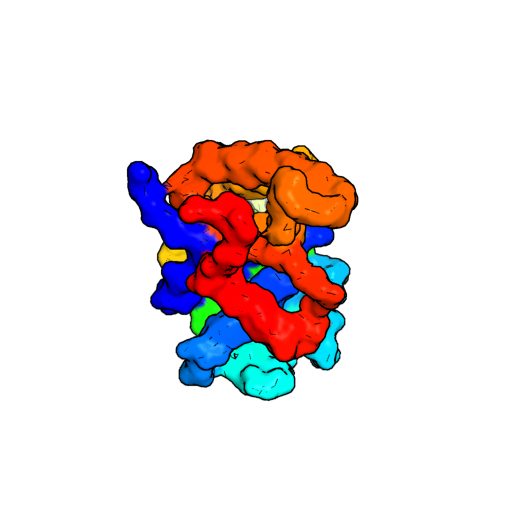. VAL A 1 184 ? 46.743 14.846 13.804 1.00 66.52 181 VAL A CA 1
ATOM 1216 C C . VAL A 1 184 ? 47.780 15.733 14.506 1.00 67.40 181 VAL A C 1
ATOM 1217 O O . VAL A 1 184 ? 48.944 15.728 14.065 1.00 69.59 181 VAL A O 1
ATOM 1221 N N . ASN A 1 185 ? 47.377 16.437 15.568 1.00 65.48 182 ASN A N 1
ATOM 1222 C CA . ASN A 1 185 ? 48.200 17.472 16.252 1.00 65.61 182 ASN A CA 1
ATOM 1223 C C . ASN A 1 185 ? 49.468 16.845 16.844 1.00 64.46 182 ASN A C 1
ATOM 1224 O O . ASN A 1 185 ? 50.549 17.450 16.681 1.00 64.73 182 ASN A O 1
ATOM 1229 N N . LYS A 1 186 ? 49.335 15.691 17.503 1.00 59.41 183 LYS A N 1
ATOM 1230 C CA . LYS A 1 186 ? 50.447 14.989 18.196 1.00 59.55 183 LYS A CA 1
ATOM 1231 C C . LYS A 1 186 ? 51.444 14.442 17.162 1.00 55.85 183 LYS A C 1
ATOM 1232 O O . LYS A 1 186 ? 52.669 14.567 17.392 1.00 54.72 183 LYS A O 1
ATOM 1238 N N . VAL A 1 187 ? 50.942 13.901 16.051 1.00 50.50 184 VAL A N 1
ATOM 1239 C CA . VAL A 1 187 ? 51.764 13.377 14.921 1.00 50.23 184 VAL A CA 1
ATOM 1240 C C . VAL A 1 187 ? 52.561 14.535 14.301 1.00 49.78 184 VAL A C 1
ATOM 1241 O O . VAL A 1 187 ? 53.771 14.352 14.087 1.00 46.68 184 VAL A O 1
ATOM 1245 N N . LEU A 1 188 ? 51.921 15.678 14.028 1.00 51.08 185 LEU A N 1
ATOM 1246 C CA . LEU A 1 188 ? 52.558 16.824 13.317 1.00 53.57 185 LEU A CA 1
ATOM 1247 C C . LEU A 1 188 ? 53.598 17.499 14.224 1.00 56.54 185 LEU A C 1
ATOM 1248 O O . LEU A 1 188 ? 54.537 18.115 13.678 1.00 55.51 185 LEU A O 1
ATOM 1253 N N . GLU A 1 189 ? 53.443 17.426 15.548 1.00 57.12 186 GLU A N 1
ATOM 1254 C CA . GLU A 1 189 ? 54.439 18.022 16.474 1.00 61.93 186 GLU A CA 1
ATOM 1255 C C . GLU A 1 189 ? 55.657 17.094 16.541 1.00 58.69 186 GLU A C 1
ATOM 1256 O O . GLU A 1 189 ? 56.790 17.618 16.538 1.00 57.05 186 GLU A O 1
ATOM 1262 N N . ILE A 1 190 ? 55.436 15.776 16.597 1.00 51.37 187 ILE A N 1
ATOM 1263 C CA . ILE A 1 190 ? 56.518 14.756 16.478 1.00 47.51 187 ILE A CA 1
ATOM 1264 C C . ILE A 1 190 ? 57.291 14.993 15.168 1.00 46.57 187 ILE A C 1
ATOM 1265 O O . ILE A 1 190 ? 58.528 15.034 15.222 1.00 46.06 187 ILE A O 1
ATOM 1270 N N . PHE A 1 191 ? 56.597 15.177 14.042 1.00 42.32 188 PHE A N 1
ATOM 1271 C CA . PHE A 1 191 ? 57.217 15.506 12.731 1.00 42.78 188 PHE A CA 1
ATOM 1272 C C . PHE A 1 191 ? 58.162 16.706 12.895 1.00 44.91 188 PHE A C 1
ATOM 1273 O O . PHE A 1 191 ? 59.315 16.616 12.415 1.00 45.14 188 PHE A O 1
ATOM 1281 N N . THR A 1 192 ? 57.704 17.777 13.556 1.00 44.09 189 THR A N 1
ATOM 1282 C CA . THR A 1 192 ? 58.499 19.004 13.839 1.00 46.49 189 THR A CA 1
ATOM 1283 C C . THR A 1 192 ? 59.745 18.635 14.649 1.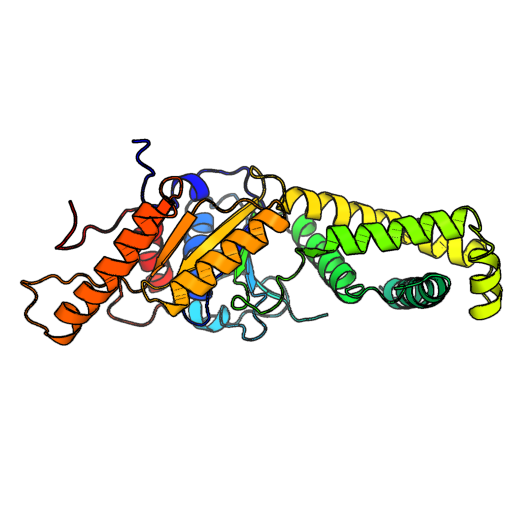00 47.71 189 THR A C 1
ATOM 1284 O O . THR A 1 192 ? 60.860 18.966 14.198 1.00 49.55 189 THR A O 1
ATOM 1288 N N . ARG A 1 193 ? 59.552 17.982 15.795 1.00 46.14 190 ARG A N 1
ATOM 1289 C CA . ARG A 1 193 ? 60.646 17.559 16.703 1.00 49.07 190 ARG A CA 1
ATOM 1290 C C . ARG A 1 193 ? 61.725 16.819 15.905 1.00 47.17 190 ARG A C 1
ATOM 1291 O O . ARG A 1 193 ? 62.899 17.211 16.020 1.00 45.08 190 ARG A O 1
ATOM 1299 N N . LEU A 1 194 ? 61.333 15.799 15.133 1.00 43.74 191 LEU A N 1
ATOM 1300 C CA . LEU A 1 194 ? 62.263 14.962 14.328 1.00 44.68 191 LEU A CA 1
ATOM 1301 C C . LEU A 1 194 ? 63.013 15.834 13.307 1.00 48.25 191 LEU A C 1
ATOM 1302 O O . LEU A 1 194 ? 64.251 15.688 13.210 1.00 49.02 191 LEU A O 1
ATOM 1307 N N . LYS A 1 195 ? 62.305 16.714 12.592 1.00 47.09 192 LYS A N 1
ATOM 1308 C CA . LYS A 1 195 ? 62.904 17.619 11.571 1.00 51.30 192 LYS A CA 1
ATOM 1309 C C . LYS A 1 195 ? 63.957 18.526 12.229 1.00 52.91 192 LYS A C 1
ATOM 1310 O O . LYS A 1 195 ? 64.972 18.804 11.559 1.00 49.93 192 LYS A O 1
ATOM 1316 N N . ASP A 1 196 ? 63.737 18.958 13.480 1.00 56.46 193 ASP A N 1
ATOM 1317 C CA . ASP A 1 196 ? 64.607 19.929 14.206 1.00 64.31 193 ASP A CA 1
ATOM 1318 C C . ASP A 1 196 ? 65.655 19.198 15.057 1.00 64.03 193 ASP A C 1
ATOM 1319 O O . ASP A 1 196 ? 66.553 19.884 15.581 1.00 62.85 193 ASP A O 1
ATOM 1324 N N . ASN A 1 197 ? 65.533 17.872 15.195 1.00 63.63 194 ASN A N 1
ATOM 1325 C CA . ASN A 1 197 ? 66.221 17.042 16.224 1.00 65.12 194 ASN A CA 1
ATOM 1326 C C . ASN A 1 197 ? 66.010 17.672 17.610 1.00 65.08 194 ASN A C 1
ATOM 1327 O O . ASN A 1 197 ? 67.013 17.929 18.308 1.00 61.87 194 ASN A O 1
ATOM 1332 N N . MET A 1 198 ? 64.746 17.895 17.987 1.00 68.43 195 MET A N 1
ATOM 1333 C CA . MET A 1 198 ? 64.336 18.546 19.263 1.00 70.41 195 MET A CA 1
ATOM 1334 C C . MET A 1 198 ? 64.713 17.642 20.443 1.00 66.61 195 MET A C 1
ATOM 1335 O O . MET A 1 198 ? 64.188 16.506 20.522 1.00 63.20 195 MET A O 1
ATOM 1340 N N . GLY A 1 199 ? 65.594 18.141 21.318 1.00 65.49 196 GLY A N 1
ATOM 1341 C CA . GLY A 1 199 ? 66.139 17.419 22.485 1.00 62.81 196 GLY A CA 1
ATOM 1342 C C . GLY A 1 199 ? 66.807 16.107 22.098 1.00 62.16 196 GLY A C 1
ATOM 1343 O O . GLY A 1 199 ? 66.818 15.204 22.946 1.00 65.46 196 GLY A O 1
ATOM 1344 N N . GLY A 1 200 ? 67.330 15.993 20.869 1.00 55.16 197 GLY A N 1
ATOM 1345 C CA . GLY A 1 200 ? 68.019 14.788 20.364 1.00 54.26 197 GLY A CA 1
ATOM 1346 C C . GLY A 1 200 ? 67.083 13.620 20.062 1.00 52.69 197 GLY A C 1
ATOM 1347 O O . GLY A 1 200 ? 67.569 12.475 20.074 1.00 52.79 197 GLY A O 1
ATOM 1348 N N . MET A 1 201 ? 65.799 13.869 19.767 1.00 48.94 198 MET A N 1
ATOM 1349 C CA . MET A 1 201 ? 64.803 12.797 19.468 1.00 46.88 198 MET A CA 1
ATOM 1350 C C . MET A 1 201 ? 65.215 12.061 18.181 1.00 42.86 198 MET A C 1
ATOM 1351 O O . MET A 1 201 ? 65.104 10.804 18.132 1.00 36.67 198 MET A O 1
ATOM 1356 N N . LEU A 1 202 ? 65.685 12.809 17.178 1.00 41.84 199 LEU A N 1
ATOM 1357 C CA . LEU A 1 202 ? 66.106 12.249 15.867 1.00 42.38 199 LEU A CA 1
ATOM 1358 C C . LEU A 1 202 ? 67.233 11.222 16.071 1.00 42.52 199 LEU A C 1
ATOM 1359 O O . LEU A 1 202 ? 67.065 10.070 15.605 1.00 42.87 199 LEU A O 1
ATOM 1364 N N . SER A 1 203 ? 68.328 11.617 16.739 1.00 42.43 200 SER A N 1
ATOM 1365 C CA . SER A 1 203 ? 69.478 10.739 17.113 1.00 43.52 200 SER A CA 1
ATOM 1366 C C . SER A 1 203 ? 68.963 9.475 17.810 1.00 42.94 200 SER A C 1
ATOM 1367 O O . SER A 1 203 ? 69.336 8.359 17.394 1.00 39.40 200 SER A O 1
ATOM 1370 N N . MET A 1 204 ? 68.139 9.655 18.844 1.00 43.66 201 MET A N 1
ATOM 1371 C CA . MET A 1 204 ? 67.545 8.537 19.619 1.00 44.86 201 MET A CA 1
ATOM 1372 C C . MET A 1 204 ? 66.842 7.590 18.637 1.00 42.91 201 MET A C 1
ATOM 1373 O O . MET A 1 204 ? 67.139 6.376 18.667 1.00 41.89 201 MET A O 1
ATOM 1378 N N . VAL A 1 205 ? 65.992 8.125 17.753 1.00 40.13 202 VAL A N 1
ATOM 1379 C CA . VAL A 1 205 ? 65.173 7.298 16.814 1.00 40.34 202 VAL A CA 1
ATOM 1380 C C . VAL A 1 205 ? 66.093 6.590 15.807 1.00 37.45 202 VAL A C 1
ATOM 1381 O O . VAL A 1 205 ? 65.895 5.371 15.586 1.00 35.29 202 VAL A O 1
ATOM 1385 N N . MET A 1 206 ? 67.036 7.317 15.198 1.00 39.69 203 MET A N 1
ATOM 1386 C CA . MET A 1 206 ? 68.027 6.742 14.244 1.00 40.76 203 MET A CA 1
ATOM 1387 C C . MET A 1 206 ? 68.755 5.583 14.929 1.00 41.39 203 MET A C 1
ATOM 1388 O O . MET A 1 206 ? 68.793 4.490 14.335 1.00 41.94 203 MET A O 1
ATOM 1393 N N . GLN A 1 207 ? 69.257 5.800 16.152 1.00 42.57 204 GLN A N 1
ATOM 1394 C CA . GLN A 1 207 ? 70.056 4.793 16.908 1.00 46.41 204 GLN A CA 1
ATOM 1395 C C . GLN A 1 207 ? 69.148 3.633 17.341 1.00 47.29 204 GLN A C 1
ATOM 1396 O O . GLN A 1 207 ? 69.628 2.481 17.293 1.00 46.77 204 GLN A O 1
ATOM 1402 N N . THR A 1 208 ? 67.896 3.913 17.731 1.00 44.45 205 THR A N 1
ATOM 1403 C CA . THR A 1 208 ? 66.913 2.890 18.182 1.00 43.70 205 THR A CA 1
ATOM 1404 C C . THR A 1 208 ? 66.455 2.030 16.993 1.00 44.01 205 THR A C 1
ATOM 1405 O O . THR A 1 208 ? 66.410 0.806 17.156 1.00 43.63 205 THR A O 1
ATOM 1409 N N . MET A 1 209 ? 66.107 2.641 15.855 1.00 44.95 206 MET A N 1
ATOM 1410 C CA . MET A 1 209 ? 65.442 1.946 14.716 1.00 46.62 206 MET A CA 1
ATOM 1411 C C . MET A 1 209 ? 66.457 1.599 13.621 1.00 47.04 206 MET A C 1
ATOM 1412 O O . MET A 1 209 ? 66.093 0.827 12.729 1.00 45.64 206 MET A O 1
ATOM 1417 N N . GLY A 1 210 ? 67.678 2.141 13.686 1.00 49.78 207 GLY A N 1
ATOM 1418 C CA . GLY A 1 210 ? 68.718 1.940 12.659 1.00 49.23 207 GLY A CA 1
ATOM 1419 C C . GLY A 1 210 ? 68.295 2.514 11.318 1.00 52.86 207 GLY A C 1
ATOM 1420 O O . GLY A 1 210 ? 68.549 1.859 10.297 1.00 59.51 207 GLY A O 1
ATOM 1421 N N . LEU A 1 211 ? 67.665 3.693 11.321 1.00 50.65 208 LEU A N 1
ATOM 1422 C CA . LEU A 1 211 ? 67.286 4.444 10.098 1.00 49.38 208 LEU A CA 1
ATOM 1423 C C . LEU A 1 211 ? 68.223 5.640 9.958 1.00 48.49 208 LEU A C 1
ATOM 1424 O O . LEU A 1 211 ? 68.620 6.207 10.990 1.00 48.54 208 LEU A O 1
ATOM 1429 N N . SER A 1 212 ? 68.539 6.020 8.721 1.00 47.54 209 SER A N 1
ATOM 1430 C CA . SER A 1 212 ? 69.213 7.301 8.409 1.00 44.08 209 SER A CA 1
ATOM 1431 C C . SER A 1 212 ? 68.210 8.438 8.638 1.00 41.96 209 SER A C 1
ATOM 1432 O O . SER A 1 212 ? 66.993 8.204 8.538 1.00 44.50 209 SER A O 1
ATOM 1435 N N . GLN A 1 213 ? 68.719 9.619 8.956 1.00 39.81 210 GLN A N 1
ATOM 1436 C CA . GLN A 1 213 ? 67.976 10.897 8.914 1.00 43.23 210 GLN A CA 1
ATOM 1437 C C . GLN A 1 213 ? 67.137 10.944 7.618 1.00 44.07 210 GLN A C 1
ATOM 1438 O O . GLN A 1 213 ? 65.940 11.314 7.700 1.00 38.36 210 GLN A O 1
ATOM 1444 N N . ASN A 1 214 ? 67.695 10.533 6.469 1.00 40.10 211 ASN A N 1
ATOM 1445 C CA . ASN A 1 214 ? 66.988 10.644 5.164 1.00 39.87 211 ASN A CA 1
ATOM 1446 C C . ASN A 1 214 ? 65.800 9.671 5.104 1.00 39.18 211 ASN A C 1
ATOM 1447 O O . ASN A 1 214 ? 64.775 10.062 4.520 1.00 35.63 211 ASN A O 1
ATOM 1452 N N . ASP A 1 215 ? 65.938 8.455 5.643 1.00 39.88 212 ASP A N 1
ATOM 1453 C CA . ASP A 1 215 ? 64.839 7.455 5.746 1.00 42.28 212 ASP A CA 1
ATOM 1454 C C . ASP A 1 215 ? 63.668 8.064 6.534 1.00 42.17 212 ASP A C 1
ATOM 1455 O O . ASP A 1 215 ? 62.527 8.051 6.027 1.00 39.75 212 ASP A O 1
ATOM 1460 N N . ILE A 1 216 ? 63.957 8.602 7.721 1.00 40.31 213 ILE A N 1
ATOM 1461 C CA . ILE A 1 216 ? 62.955 9.218 8.639 1.00 39.65 213 ILE A CA 1
ATOM 1462 C C . ILE A 1 216 ? 62.296 10.414 7.944 1.00 39.29 213 ILE A C 1
ATOM 1463 O O . ILE A 1 216 ? 61.062 10.488 7.971 1.00 39.02 213 ILE A O 1
ATOM 1468 N N . PHE A 1 217 ? 63.079 11.302 7.334 1.00 38.96 214 PHE A N 1
ATOM 1469 C CA . PHE A 1 217 ? 62.572 12.501 6.612 1.00 39.24 214 PHE A CA 1
ATOM 1470 C C . PHE A 1 217 ? 61.689 12.054 5.441 1.00 37.16 214 PHE A C 1
ATOM 1471 O O . PHE A 1 217 ? 60.668 12.700 5.210 1.00 36.76 214 PHE A O 1
ATOM 1479 N N . GLY A 1 218 ? 62.066 10.968 4.759 1.00 36.67 215 GLY A N 1
ATOM 1480 C CA . GLY A 1 218 ? 61.309 10.356 3.647 1.00 37.49 215 GLY A CA 1
ATOM 1481 C C . GLY A 1 218 ? 59.923 9.911 4.091 1.00 39.00 215 GLY A C 1
ATOM 1482 O O . GLY A 1 218 ? 58.950 10.204 3.372 1.00 39.03 215 GLY A O 1
ATOM 1483 N N . LEU A 1 219 ? 59.834 9.250 5.247 1.00 37.76 216 LEU A N 1
ATOM 1484 C CA . LEU A 1 219 ? 58.549 8.802 5.836 1.00 38.28 216 LEU A CA 1
ATOM 1485 C C . LEU A 1 219 ? 57.700 10.023 6.182 1.00 35.34 216 LEU A C 1
ATOM 1486 O O . LEU A 1 219 ? 56.532 10.029 5.799 1.00 34.36 216 LEU A O 1
ATOM 1491 N N . ILE A 1 220 ? 58.284 11.035 6.822 1.00 34.48 217 ILE A N 1
ATOM 1492 C CA . ILE A 1 220 ? 57.556 12.274 7.224 1.00 35.62 217 ILE A CA 1
ATOM 1493 C C . ILE A 1 220 ? 57.029 12.980 5.966 1.00 39.28 217 ILE A C 1
ATOM 1494 O O . ILE A 1 220 ? 55.822 13.303 5.937 1.00 39.60 217 ILE A O 1
ATOM 1499 N N . ASP A 1 221 ? 57.901 13.200 4.970 1.00 40.01 218 ASP A N 1
ATOM 1500 C CA . ASP A 1 221 ? 57.614 13.998 3.746 1.00 39.41 218 ASP A CA 1
ATOM 1501 C C . ASP A 1 221 ? 56.497 13.308 2.948 1.00 39.06 218 ASP A C 1
ATOM 1502 O O . ASP A 1 221 ? 55.575 14.009 2.553 1.00 38.64 218 ASP A O 1
ATOM 1507 N N . LYS A 1 222 ? 56.568 11.991 2.744 1.00 40.41 219 LYS A N 1
ATOM 1508 C CA . LYS A 1 222 ? 55.609 11.230 1.895 1.00 47.27 219 LYS A CA 1
ATOM 1509 C C . LYS A 1 222 ? 54.207 11.177 2.531 1.00 50.53 219 LYS A C 1
ATOM 1510 O O . LYS A 1 222 ? 53.229 11.166 1.765 1.00 57.65 219 LYS A O 1
ATOM 1516 N N . THR A 1 223 ? 54.101 11.151 3.864 1.00 52.70 220 THR A N 1
ATOM 1517 C CA . THR A 1 223 ? 52.822 10.926 4.594 1.00 50.58 220 THR A CA 1
ATOM 1518 C C . THR A 1 223 ? 52.220 12.256 5.069 1.00 49.45 220 THR A C 1
ATOM 1519 O O . THR A 1 223 ? 51.000 12.281 5.280 1.00 48.99 220 THR A O 1
ATOM 1523 N N . TYR A 1 224 ? 53.012 13.325 5.199 1.00 48.07 221 TYR A N 1
ATOM 1524 C CA . TYR A 1 224 ? 52.531 14.658 5.651 1.00 48.75 221 TYR A CA 1
ATOM 1525 C C . TYR A 1 224 ? 51.334 15.127 4.810 1.00 49.02 221 TYR A C 1
ATOM 1526 O O . TYR A 1 224 ? 50.388 15.675 5.371 1.00 47.41 221 TYR A O 1
ATOM 1535 N N . PRO A 1 225 ? 51.321 14.976 3.461 1.00 46.90 222 PRO A N 1
ATOM 1536 C CA . PRO A 1 225 ? 50.149 15.327 2.652 1.00 49.76 222 PRO A CA 1
ATOM 1537 C C . PRO A 1 225 ? 48.886 14.539 3.035 1.00 53.17 222 PRO A C 1
ATOM 1538 O O . PRO A 1 225 ? 47.828 15.143 3.048 1.00 54.08 222 PRO A O 1
ATOM 1542 N N . LYS A 1 226 ? 49.034 13.239 3.338 1.00 54.71 223 LYS A N 1
ATOM 1543 C CA . LYS A 1 226 ? 47.946 12.350 3.835 1.00 56.79 223 LYS A CA 1
ATOM 1544 C C . LYS A 1 226 ? 47.360 12.936 5.127 1.00 54.00 223 LYS A C 1
ATOM 1545 O O . LYS A 1 226 ? 46.119 12.984 5.248 1.00 54.43 223 LYS A O 1
ATOM 1551 N N . ILE A 1 227 ? 48.223 13.341 6.063 1.00 51.65 224 ILE A N 1
ATOM 1552 C CA . ILE A 1 227 ? 47.839 13.928 7.384 1.00 48.58 224 ILE A CA 1
ATOM 1553 C C . ILE A 1 227 ? 47.088 15.242 7.136 1.00 46.89 224 ILE A C 1
ATOM 1554 O O . ILE A 1 227 ? 46.106 15.516 7.846 1.00 44.34 224 ILE A O 1
ATOM 1559 N N . ASP A 1 228 ? 47.548 16.029 6.166 1.00 47.61 225 ASP A N 1
ATOM 1560 C CA . ASP A 1 228 ? 47.011 17.377 5.850 1.00 52.67 225 ASP A CA 1
ATOM 1561 C C . ASP A 1 228 ? 45.545 17.243 5.413 1.00 53.67 225 ASP A C 1
ATOM 1562 O O . ASP A 1 228 ? 44.711 18.060 5.850 1.00 50.08 225 ASP A O 1
ATOM 1567 N N . VAL A 1 229 ? 45.263 16.239 4.578 1.00 54.92 226 VAL A N 1
ATOM 1568 C CA . VAL A 1 229 ? 43.902 15.839 4.110 1.00 54.25 226 VAL A CA 1
ATOM 1569 C C . VAL A 1 229 ? 43.031 15.547 5.336 1.00 51.74 226 VAL A C 1
ATOM 1570 O O . VAL A 1 229 ? 41.953 16.158 5.457 1.00 52.81 226 VAL A O 1
ATOM 1574 N N . VAL A 1 230 ? 43.493 14.666 6.222 1.00 47.74 227 VAL A N 1
ATOM 1575 C CA . VAL A 1 230 ? 42.782 14.325 7.490 1.00 47.77 227 VAL A CA 1
ATOM 1576 C C . VAL A 1 230 ? 42.486 15.618 8.262 1.00 47.60 227 VAL A C 1
ATOM 1577 O O . VAL A 1 230 ? 41.350 15.779 8.725 1.00 49.57 227 VAL A O 1
ATOM 1581 N N . LYS A 1 231 ? 43.473 16.500 8.408 1.00 46.61 228 LYS A N 1
ATOM 1582 C CA . LYS A 1 231 ? 43.318 17.796 9.119 1.00 48.25 228 LYS A CA 1
ATOM 1583 C C . LYS A 1 231 ? 42.173 18.599 8.479 1.00 46.79 228 LYS A C 1
ATOM 1584 O O . LYS A 1 231 ? 41.313 19.089 9.223 1.00 44.20 228 LYS A O 1
ATOM 1590 N N . ARG A 1 232 ? 42.145 18.685 7.148 1.00 48.16 229 ARG A N 1
ATOM 1591 C CA . ARG A 1 232 ? 41.209 19.547 6.374 1.00 54.56 229 ARG A CA 1
ATOM 1592 C C . ARG A 1 232 ? 39.768 19.032 6.486 1.00 52.83 229 ARG A C 1
ATOM 1593 O O . ARG A 1 232 ? 38.864 19.860 6.651 1.00 48.12 229 ARG A O 1
ATOM 1601 N N . ILE A 1 233 ? 39.566 17.717 6.429 1.00 52.24 230 ILE A N 1
ATOM 1602 C CA . ILE A 1 233 ? 38.217 17.085 6.488 1.00 49.25 230 ILE A CA 1
ATOM 1603 C C . ILE A 1 233 ? 37.703 17.090 7.929 1.00 47.88 230 ILE A C 1
ATOM 1604 O O . ILE A 1 233 ? 36.499 17.351 8.117 1.00 48.56 230 ILE A O 1
ATOM 1609 N N . SER A 1 234 ? 38.569 16.847 8.912 1.00 43.68 231 SER A N 1
ATOM 1610 C CA . SER A 1 234 ? 38.207 16.900 10.353 1.00 44.16 231 SER A CA 1
ATOM 1611 C C . SER A 1 234 ? 37.666 18.288 10.687 1.00 45.20 231 SER A C 1
ATOM 1612 O O . SER A 1 234 ? 36.799 18.390 11.572 1.00 50.07 231 SER A O 1
ATOM 1615 N N . ALA A 1 235 ? 38.194 19.323 10.032 1.00 42.03 232 ALA A N 1
ATOM 1616 C CA . ALA A 1 235 ? 37.766 20.723 10.228 1.00 40.50 232 ALA A CA 1
ATOM 1617 C C . ALA A 1 235 ? 36.343 20.896 9.680 1.00 37.67 232 ALA A C 1
ATOM 1618 O O . ALA A 1 235 ? 35.598 21.712 10.247 1.00 36.09 232 ALA A O 1
ATOM 1620 N N . GLU A 1 236 ? 35.989 20.169 8.615 1.00 35.21 233 GLU A N 1
ATOM 1621 C CA . GLU A 1 236 ? 34.640 20.231 7.988 1.00 35.15 233 GLU A CA 1
ATOM 1622 C C . GLU A 1 236 ? 33.587 19.685 8.964 1.00 35.59 233 GLU A C 1
ATOM 1623 O O . GLU A 1 236 ? 32.450 20.189 8.945 1.00 37.12 233 GLU A O 1
ATOM 1629 N N . PHE A 1 237 ? 33.958 18.728 9.816 1.00 32.17 234 PHE A N 1
ATOM 1630 C CA . PHE A 1 237 ? 33.087 18.193 10.894 1.00 33.16 234 PHE A CA 1
ATOM 1631 C C . PHE A 1 237 ? 32.652 19.330 11.824 1.00 34.28 234 PHE A C 1
ATOM 1632 O O . PHE A 1 237 ? 31.534 19.253 12.387 1.00 33.43 234 PHE A O 1
ATOM 1640 N N . ARG A 1 238 ? 33.509 20.345 11.968 1.00 35.95 235 ARG A N 1
ATOM 1641 C CA . ARG A 1 238 ? 33.372 21.446 12.961 1.00 37.72 235 ARG A CA 1
ATOM 1642 C C . ARG A 1 238 ? 32.877 22.724 12.280 1.00 35.63 235 ARG A C 1
ATOM 1643 O O . ARG A 1 238 ? 32.773 23.734 12.971 1.00 39.17 235 ARG A O 1
ATOM 1651 N N . ASP A 1 239 ? 32.545 22.653 10.991 1.00 37.03 236 ASP A N 1
ATOM 1652 C CA . ASP A 1 239 ? 31.957 23.760 10.198 1.00 36.74 236 ASP A CA 1
ATOM 1653 C C . ASP A 1 239 ? 30.454 23.514 10.049 1.00 38.52 236 ASP A C 1
ATOM 1654 O O . ASP A 1 239 ? 30.038 22.609 9.327 1.00 36.00 236 ASP A O 1
ATOM 1659 N N . PRO A 1 240 ? 29.586 24.340 10.682 1.00 40.62 237 PRO A N 1
ATOM 1660 C CA . PRO A 1 240 ? 28.150 24.062 10.706 1.00 37.21 237 PRO A CA 1
ATOM 1661 C C . PRO A 1 240 ? 27.471 24.172 9.331 1.00 35.94 237 PRO A C 1
ATOM 1662 O O . PRO A 1 240 ? 26.332 23.818 9.238 1.00 37.78 237 PRO A O 1
ATOM 1666 N N . SER A 1 241 ? 28.171 24.627 8.293 1.00 35.36 238 SER A N 1
ATOM 1667 C CA . SER A 1 241 ? 27.655 24.610 6.896 1.00 34.97 238 SER A CA 1
ATOM 1668 C C . SER A 1 241 ? 27.943 23.273 6.217 1.00 30.85 238 SER A C 1
ATOM 1669 O O . SER A 1 241 ? 27.263 22.985 5.234 1.00 33.11 238 SER A O 1
ATOM 1672 N N . LEU A 1 242 ? 28.954 22.530 6.667 1.00 27.33 239 LEU A N 1
ATOM 1673 C CA . LEU A 1 242 ? 29.402 21.297 5.970 1.00 27.74 239 LEU A CA 1
ATOM 1674 C C . LEU A 1 242 ? 28.958 20.060 6.752 1.00 27.55 239 LEU A C 1
ATOM 1675 O O . LEU A 1 242 ? 28.843 18.968 6.136 1.00 27.92 239 LEU A O 1
ATOM 1680 N N . CYS A 1 243 ? 28.693 20.212 8.049 1.00 27.24 240 CYS A N 1
ATOM 1681 C CA . CYS A 1 243 ? 28.428 19.064 8.938 1.00 28.34 240 CYS A CA 1
ATOM 1682 C C . CYS A 1 243 ? 27.375 19.408 9.994 1.00 27.25 240 CYS A C 1
ATOM 1683 O O . CYS A 1 243 ? 27.467 20.481 10.600 1.00 27.48 240 CYS A O 1
ATOM 1686 N N . THR A 1 244 ? 26.412 18.506 10.201 1.00 25.61 241 THR A N 1
ATOM 1687 C CA . THR A 1 244 ? 25.466 18.558 11.338 1.00 23.71 241 THR A CA 1
ATOM 1688 C C . THR A 1 244 ? 25.272 17.144 11.869 1.00 22.85 241 THR A C 1
ATOM 1689 O O . THR A 1 244 ? 25.455 16.189 11.116 1.00 23.06 241 THR A O 1
ATOM 1693 N N . PHE A 1 245 ? 24.943 17.046 13.150 1.00 23.31 242 PHE A N 1
ATOM 1694 C CA . PHE A 1 245 ? 24.698 15.779 13.863 1.00 22.70 242 PHE A CA 1
ATOM 1695 C C . PHE A 1 245 ? 23.241 15.810 14.310 1.00 23.09 242 PHE A C 1
ATOM 1696 O O . PHE A 1 245 ? 22.873 16.733 15.059 1.00 24.44 242 PHE A O 1
ATOM 1704 N N . VAL A 1 246 ? 22.449 14.851 13.839 1.00 21.30 243 VAL A N 1
ATOM 1705 C CA . VAL A 1 246 ? 21.024 14.697 14.227 1.00 21.38 243 VAL A CA 1
ATOM 1706 C C . VAL A 1 246 ? 20.892 13.675 15.358 1.00 20.35 243 VAL A C 1
ATOM 1707 O O . VAL A 1 246 ? 21.277 12.511 15.170 1.00 22.52 243 VAL A O 1
ATOM 1711 N N . GLY A 1 247 ? 20.335 14.096 16.487 1.00 19.66 244 GLY A N 1
ATOM 1712 C CA . GLY A 1 247 ? 20.032 13.207 17.621 1.00 20.33 244 GLY A CA 1
ATOM 1713 C C . GLY A 1 247 ? 18.774 12.401 17.351 1.00 20.79 244 GLY A C 1
ATOM 1714 O O . GLY A 1 247 ? 17.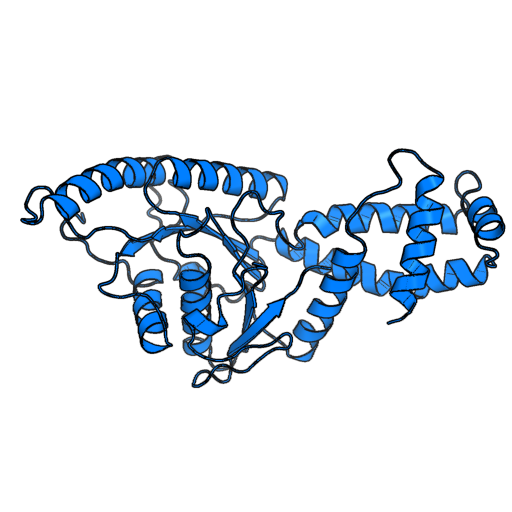829 12.945 16.724 1.00 21.57 244 GLY A O 1
ATOM 1715 N N . VAL A 1 248 ? 18.761 11.138 17.771 1.00 19.59 245 VAL A N 1
ATOM 1716 C CA . VAL A 1 248 ? 17.542 10.287 17.756 1.00 19.38 245 VAL A CA 1
ATOM 1717 C C . VAL A 1 248 ? 17.328 9.827 19.194 1.00 20.15 245 VAL A C 1
ATOM 1718 O O . VAL A 1 248 ? 18.321 9.531 19.890 1.00 21.12 245 VAL A O 1
ATOM 1722 N N . CYS A 1 249 ? 16.088 9.855 19.657 1.00 20.65 246 CYS A N 1
ATOM 1723 C CA . CYS A 1 249 ? 15.751 9.462 21.039 1.00 22.30 246 CYS A CA 1
ATOM 1724 C C . CYS A 1 249 ? 14.353 8.868 21.048 1.00 22.81 246 CYS A C 1
ATOM 1725 O O . CYS A 1 249 ? 13.637 8.988 20.023 1.00 23.64 246 CYS A O 1
ATOM 1728 N N . ILE A 1 250 ? 14.001 8.235 22.157 1.00 22.27 247 ILE A N 1
ATOM 1729 C CA . ILE A 1 250 ? 12.596 7.875 22.475 1.00 23.20 247 ILE A CA 1
ATOM 1730 C C . ILE A 1 250 ? 12.214 8.740 23.665 1.00 23.55 247 ILE A C 1
ATOM 1731 O O . ILE A 1 250 ? 13.083 9.170 24.427 1.00 23.69 247 ILE A O 1
ATOM 1736 N N . PRO A 1 251 ? 10.912 9.043 23.837 1.00 23.30 248 PRO A N 1
ATOM 1737 C CA . PRO A 1 251 ? 10.465 9.891 24.937 1.00 22.80 248 PRO A CA 1
ATOM 1738 C C . PRO A 1 251 ? 10.371 9.101 26.252 1.00 23.34 248 PRO A C 1
ATOM 1739 O O . PRO A 1 251 ? 9.269 8.787 26.683 1.00 23.09 248 PRO A O 1
ATOM 1743 N N . GLU A 1 252 ? 11.534 8.804 26.842 1.00 23.01 249 GLU A N 1
ATOM 1744 C CA . GLU A 1 252 ? 11.707 8.003 28.088 1.00 23.95 249 GLU A CA 1
ATOM 1745 C C . GLU A 1 252 ? 12.937 8.540 28.825 1.00 24.05 249 GLU A C 1
ATOM 1746 O O . GLU A 1 252 ? 13.855 9.050 28.146 1.00 22.01 249 GLU A O 1
ATOM 1752 N N . PHE A 1 253 ? 12.965 8.405 30.153 1.00 24.11 250 PHE A N 1
ATOM 1753 C CA . PHE A 1 253 ? 14.022 8.983 31.019 1.00 23.30 250 PHE A CA 1
ATOM 1754 C C . PHE A 1 253 ? 15.407 8.647 30.464 1.00 22.11 250 PHE A C 1
ATOM 1755 O O . PHE A 1 253 ? 16.181 9.589 30.228 1.00 20.76 250 PHE A O 1
ATOM 1763 N N . LEU A 1 254 ? 15.703 7.358 30.263 1.00 22.66 251 LEU A N 1
ATOM 1764 C CA . LEU A 1 254 ? 17.075 6.891 29.929 1.00 23.33 251 LEU A CA 1
ATOM 1765 C C . LEU A 1 254 ? 17.510 7.496 28.598 1.00 23.16 251 LEU A C 1
ATOM 1766 O O . LEU A 1 254 ? 18.701 7.827 28.488 1.00 22.25 251 LEU A O 1
ATOM 1771 N N . SER A 1 255 ? 16.600 7.619 27.623 1.00 23.15 252 SER A N 1
ATOM 1772 C CA . SER A 1 255 ? 16.949 8.121 26.274 1.00 22.00 252 SER A CA 1
ATOM 1773 C C . SER A 1 255 ? 17.211 9.629 26.347 1.00 23.01 252 SER A C 1
ATOM 1774 O O . SER A 1 255 ? 18.141 10.092 25.657 1.00 23.22 252 SER A O 1
ATOM 1777 N N . LEU A 1 256 ? 16.445 10.381 27.142 1.00 24.91 253 LEU A N 1
ATOM 1778 C CA . LEU A 1 256 ? 16.708 11.846 27.305 1.00 27.43 253 LEU A CA 1
ATOM 1779 C C . LEU A 1 256 ? 18.079 12.040 27.958 1.00 27.53 253 LEU A C 1
ATOM 1780 O O . LEU A 1 256 ? 18.812 12.937 27.530 1.00 29.28 253 LEU A O 1
ATOM 1785 N N . TYR A 1 257 ? 18.408 11.219 28.951 1.00 27.11 254 TYR A N 1
ATOM 1786 C CA . TYR A 1 257 ? 19.719 11.247 29.640 1.00 27.47 254 TYR A CA 1
ATOM 1787 C C . TYR A 1 257 ? 20.853 11.062 28.626 1.00 26.17 254 TYR A C 1
ATOM 1788 O O . TYR A 1 257 ? 21.780 11.895 28.581 1.00 25.46 254 TYR A O 1
ATOM 1797 N N . GLU A 1 258 ? 20.770 10.008 27.820 1.00 25.36 255 GLU A N 1
ATOM 1798 C CA . GLU A 1 258 ? 21.771 9.700 26.767 1.00 26.08 255 GLU A CA 1
ATOM 1799 C C . GLU A 1 258 ? 21.822 10.848 25.751 1.00 26.17 255 GLU A C 1
ATOM 1800 O O . GLU A 1 258 ? 22.928 11.185 25.291 1.00 25.88 255 GLU A O 1
ATOM 1806 N N . THR A 1 259 ? 20.683 11.468 25.447 1.00 26.63 256 THR A N 1
ATOM 1807 C CA . THR A 1 259 ? 20.612 12.583 24.471 1.00 28.06 256 THR A CA 1
ATOM 1808 C C . THR A 1 259 ? 21.333 13.812 25.037 1.00 28.96 256 THR A C 1
ATOM 1809 O O . THR A 1 259 ? 22.109 14.398 24.272 1.00 27.60 256 THR A O 1
ATOM 1813 N N . GLU A 1 260 ? 21.088 14.181 26.302 1.00 34.64 257 GLU A N 1
ATOM 1814 C CA . GLU A 1 260 ? 21.791 15.292 27.010 1.00 41.63 257 GLU A CA 1
ATOM 1815 C C . GLU A 1 260 ? 23.304 15.081 26.907 1.00 38.16 257 GLU A C 1
ATOM 1816 O O . GLU A 1 260 ? 24.017 16.057 26.656 1.00 37.18 257 GLU A O 1
ATOM 1822 N N . ARG A 1 261 ? 23.765 13.850 27.128 1.00 37.72 258 ARG A N 1
ATOM 1823 C CA . ARG A 1 261 ? 25.211 13.522 27.184 1.00 39.76 258 ARG A CA 1
ATOM 1824 C C . ARG A 1 261 ? 25.803 13.547 25.771 1.00 37.40 258 ARG A C 1
ATOM 1825 O O . ARG A 1 261 ? 26.957 13.999 25.637 1.00 35.36 258 ARG A O 1
ATOM 1833 N N . LEU A 1 262 ? 25.053 13.114 24.753 1.00 33.57 259 LEU A N 1
ATOM 1834 C CA . LEU A 1 262 ? 25.497 13.235 23.337 1.00 33.02 259 LEU A CA 1
ATOM 1835 C C . LEU A 1 262 ? 25.615 14.730 22.962 1.00 31.14 259 LEU A C 1
ATOM 1836 O O . LEU A 1 262 ? 26.611 15.100 22.332 1.00 26.37 259 LEU A O 1
ATOM 1841 N N . VAL A 1 263 ? 24.639 15.561 23.338 1.00 29.63 260 VAL A N 1
ATOM 1842 C CA . VAL A 1 263 ? 24.596 17.007 22.969 1.00 32.43 260 VAL A CA 1
ATOM 1843 C C . VAL 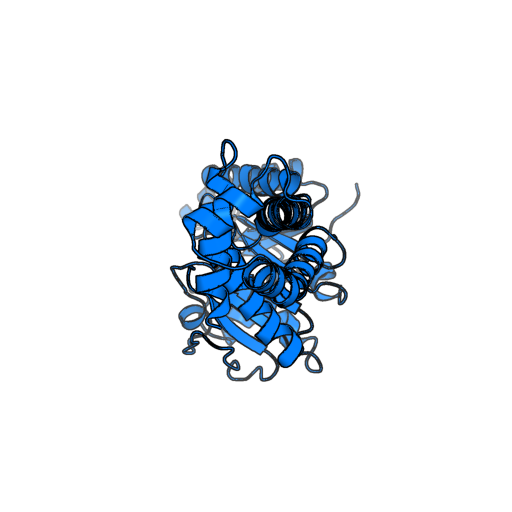A 1 263 ? 25.786 17.726 23.625 1.00 35.57 260 VAL A C 1
ATOM 1844 O O . VAL A 1 263 ? 26.413 18.558 22.943 1.00 35.10 260 VAL A O 1
ATOM 1848 N N . GLN A 1 264 ? 26.101 17.409 24.884 1.00 37.03 261 GLN A N 1
ATOM 1849 C CA . GLN A 1 264 ? 27.245 18.010 25.619 1.00 39.01 261 GLN A CA 1
ATOM 1850 C C . GLN A 1 264 ? 28.550 17.599 24.936 1.00 39.59 261 GLN A C 1
ATOM 1851 O O . GLN A 1 264 ? 29.396 18.475 24.727 1.00 44.64 261 GLN A O 1
ATOM 1857 N N . ARG A 1 265 ? 28.697 16.322 24.590 1.00 36.69 262 ARG A N 1
ATOM 1858 C CA . ARG A 1 265 ? 29.925 15.790 23.962 1.00 37.93 262 ARG A CA 1
ATOM 1859 C C . ARG A 1 265 ? 30.150 16.459 22.596 1.00 37.62 262 ARG A C 1
ATOM 1860 O O . ARG A 1 265 ? 31.314 16.598 22.207 1.00 38.39 262 ARG A O 1
ATOM 1868 N N . LEU A 1 266 ? 29.090 16.849 21.886 1.00 35.42 263 LEU A N 1
ATOM 1869 C CA . LEU A 1 266 ? 29.205 17.462 20.534 1.00 37.35 263 LEU A CA 1
ATOM 1870 C C . LEU A 1 266 ? 29.633 18.932 20.665 1.00 36.57 263 LEU A C 1
ATOM 1871 O O . LEU A 1 266 ? 30.379 19.401 19.779 1.00 33.44 263 LEU A O 1
ATOM 1876 N N . ALA A 1 267 ? 29.173 19.630 21.708 1.00 37.13 264 ALA A N 1
ATOM 1877 C CA . ALA A 1 267 ? 29.648 20.977 22.104 1.00 37.32 264 ALA A CA 1
ATOM 1878 C C . ALA A 1 267 ? 31.166 20.933 22.351 1.00 37.01 264 ALA A C 1
ATOM 1879 O O . ALA A 1 267 ? 31.872 21.721 21.728 1.00 41.39 264 ALA A O 1
ATOM 1881 N N . VAL A 1 268 ? 31.660 20.003 23.173 1.00 37.30 265 VAL A N 1
ATOM 1882 C CA . VAL A 1 268 ? 33.122 19.785 23.433 1.00 39.30 265 VAL A CA 1
ATOM 1883 C C . VAL A 1 268 ? 33.870 19.664 22.098 1.00 41.06 265 VAL A C 1
ATOM 1884 O O . VAL A 1 268 ? 34.965 20.246 21.977 1.00 43.67 265 VAL A O 1
ATOM 1888 N N . LEU A 1 269 ? 33.302 18.929 21.140 1.00 40.61 266 LEU A N 1
ATOM 1889 C CA . LEU A 1 269 ? 33.934 18.613 19.833 1.00 40.50 266 LEU A CA 1
ATOM 1890 C C . LEU A 1 269 ? 33.670 19.725 18.806 1.00 38.32 266 LEU A C 1
ATOM 1891 O O . LEU A 1 269 ? 34.118 19.546 17.666 1.00 41.15 266 LEU A O 1
ATOM 1896 N N . ASP A 1 270 ? 32.986 20.814 19.187 1.00 38.76 267 ASP A N 1
ATOM 1897 C CA . ASP A 1 270 ? 32.654 21.985 18.318 1.00 40.52 267 ASP A CA 1
ATOM 1898 C C . ASP A 1 270 ? 31.818 21.545 17.105 1.00 37.31 267 ASP A C 1
ATOM 1899 O O . ASP A 1 270 ? 31.973 22.142 16.027 1.00 35.34 267 ASP A O 1
ATOM 1904 N N . MET A 1 271 ? 30.952 20.545 17.264 1.00 34.07 268 MET A N 1
ATOM 1905 C CA . MET A 1 271 ? 30.133 19.997 16.154 1.00 33.85 268 MET A CA 1
ATOM 1906 C C . MET A 1 271 ? 28.673 20.408 16.330 1.00 32.29 268 MET A C 1
ATOM 1907 O O . MET A 1 271 ? 28.170 20.360 17.472 1.00 32.84 268 MET A O 1
ATOM 1912 N N . ASP A 1 272 ? 28.035 20.795 15.226 1.00 30.00 269 ASP A N 1
ATOM 1913 C CA . ASP A 1 272 ? 26.657 21.339 15.206 1.00 29.90 269 ASP A CA 1
ATOM 1914 C C . ASP A 1 272 ? 25.657 20.210 15.458 1.00 28.88 269 ASP A C 1
ATOM 1915 O O . ASP A 1 272 ? 25.740 19.173 14.790 1.00 28.20 269 ASP A O 1
ATOM 1920 N N . CYS A 1 273 ? 24.742 20.446 16.390 1.00 27.91 270 CYS A N 1
ATOM 1921 C CA . CYS A 1 273 ? 23.529 19.637 16.636 1.00 27.19 270 CYS A CA 1
ATOM 1922 C C . CYS A 1 273 ? 22.384 20.606 16.939 1.00 26.39 270 CYS A C 1
ATOM 1923 O O . CYS A 1 273 ? 22.475 21.299 17.968 1.00 26.63 270 CYS A O 1
ATOM 1926 N N . HIS A 1 274 ? 21.406 20.717 16.035 1.00 24.85 271 HIS A N 1
ATOM 1927 C CA . HIS A 1 274 ? 20.220 21.609 16.174 1.00 24.94 271 HIS A CA 1
ATOM 1928 C C . HIS A 1 274 ? 18.924 20.853 15.842 1.00 23.53 271 HIS A C 1
ATOM 1929 O O . HIS A 1 274 ? 17.882 21.504 15.742 1.00 24.15 271 HIS A O 1
ATOM 1936 N N . ALA A 1 275 ? 18.978 19.527 15.699 1.00 23.07 272 ALA A N 1
ATOM 1937 C CA . ALA A 1 275 ? 17.836 18.674 15.304 1.00 22.50 272 ALA A CA 1
ATOM 1938 C C . ALA A 1 275 ? 17.826 17.382 16.129 1.00 22.59 272 ALA A C 1
ATOM 1939 O O . ALA A 1 275 ? 18.884 16.745 16.302 1.00 23.33 272 ALA A O 1
ATOM 1941 N N . ILE A 1 276 ? 16.645 17.018 16.617 1.00 22.58 273 ILE A N 1
ATOM 1942 C CA . ILE A 1 276 ? 16.370 15.732 17.311 1.00 22.98 273 ILE A CA 1
ATOM 1943 C C . ILE A 1 276 ? 15.129 15.109 16.685 1.00 21.80 273 ILE A C 1
ATOM 1944 O O . ILE A 1 276 ? 14.112 15.808 16.514 1.00 25.45 273 ILE A O 1
ATOM 1949 N N . VAL A 1 277 ? 15.221 13.826 16.387 1.00 20.72 274 VAL A N 1
ATOM 1950 C CA . VAL A 1 277 ? 14.062 12.984 16.014 1.00 20.34 274 VAL A CA 1
ATOM 1951 C C . VAL A 1 277 ? 13.631 12.203 17.254 1.00 20.41 274 VAL A C 1
ATOM 1952 O O . VAL A 1 277 ? 14.451 11.420 17.787 1.00 21.39 274 VAL A O 1
ATOM 1956 N N . ILE A 1 278 ? 12.406 12.455 17.709 1.00 20.83 275 ILE A N 1
ATOM 1957 C CA . ILE A 1 278 ? 11.726 11.640 18.751 1.00 20.98 275 ILE A CA 1
ATOM 1958 C C . ILE A 1 278 ? 10.973 10.535 18.026 1.00 20.24 275 ILE A C 1
ATOM 1959 O O . ILE A 1 278 ? 10.067 10.857 17.232 1.00 19.90 275 ILE A O 1
ATOM 1964 N N . ASN A 1 279 ? 11.366 9.285 18.256 1.00 20.26 276 ASN A N 1
ATOM 1965 C CA . ASN A 1 279 ? 10.848 8.138 17.482 1.00 20.22 276 ASN A CA 1
ATOM 1966 C C . ASN A 1 279 ? 9.872 7.367 18.370 1.00 20.64 276 ASN A C 1
ATOM 1967 O O . ASN A 1 279 ? 9.852 7.624 19.603 1.00 20.83 276 ASN A O 1
ATOM 1972 N N . PHE A 1 280 ? 9.081 6.481 17.758 1.00 19.52 277 PHE A N 1
ATOM 1973 C CA . PHE A 1 280 ? 8.106 5.585 18.428 1.00 20.56 277 PHE A CA 1
ATOM 1974 C C . PHE A 1 280 ? 7.007 6.405 19.133 1.00 20.05 277 PHE A C 1
ATOM 1975 O O . PHE A 1 280 ? 6.416 5.927 20.103 1.00 23.23 277 PHE A O 1
ATOM 1983 N N . VAL A 1 281 ? 6.685 7.584 18.627 1.00 19.64 278 VAL A N 1
ATOM 1984 C CA . VAL A 1 281 ? 5.687 8.495 19.252 1.00 20.32 278 VAL A CA 1
ATOM 1985 C C . VAL A 1 281 ? 4.281 7.935 19.049 1.00 21.23 278 VAL A C 1
ATOM 1986 O O . VAL A 1 281 ? 3.912 7.658 17.892 1.00 21.05 278 VAL A O 1
ATOM 1990 N N . LEU A 1 282 ? 3.538 7.753 20.140 1.00 22.27 279 LEU A N 1
ATOM 1991 C CA . LEU A 1 282 ? 2.196 7.118 20.110 1.00 23.26 279 LEU A CA 1
ATOM 1992 C C . LEU A 1 282 ? 1.159 8.159 19.710 1.00 22.79 279 LEU A C 1
ATOM 1993 O O . LEU A 1 282 ? 1.227 9.276 20.196 1.00 22.67 279 LEU A O 1
ATOM 1998 N N . ASP A 1 283 ? 0.265 7.775 18.810 1.00 25.33 280 ASP A N 1
ATOM 1999 C CA . ASP A 1 283 ? -0.908 8.575 18.384 1.00 27.86 280 ASP A CA 1
ATOM 2000 C C . ASP A 1 283 ? -2.080 8.149 19.281 1.00 26.94 280 ASP A C 1
ATOM 2001 O O . ASP A 1 283 ? -2.941 7.372 18.827 1.00 29.04 280 ASP A O 1
ATOM 2006 N N . ALA A 1 284 ? -2.049 8.554 20.547 1.00 26.75 281 ALA A N 1
ATOM 2007 C CA . ALA A 1 284 ? -3.070 8.199 21.551 1.00 27.12 281 ALA A CA 1
ATOM 2008 C C . ALA A 1 284 ? -3.219 9.361 22.522 1.00 29.18 281 ALA A C 1
ATOM 2009 O O . ALA A 1 284 ? -2.279 10.172 22.618 1.00 28.99 281 ALA A O 1
ATOM 2011 N N . ASN A 1 285 ? -4.388 9.463 23.154 1.00 30.36 282 ASN A N 1
ATOM 2012 C CA . ASN A 1 285 ? -4.644 10.465 24.220 1.00 34.40 282 ASN A CA 1
ATOM 2013 C C . ASN A 1 285 ? -5.601 9.856 25.247 1.00 34.34 282 ASN A C 1
ATOM 2014 O O . ASN A 1 285 ? -5.852 8.635 25.178 1.00 32.20 282 ASN A O 1
ATOM 2019 N N . ALA A 1 286 ? -6.126 10.685 26.151 1.00 37.31 283 ALA A N 1
ATOM 2020 C CA . ALA A 1 286 ? -7.055 10.278 27.234 1.00 39.19 283 ALA A CA 1
ATOM 2021 C C . ALA A 1 286 ? -8.299 9.580 26.660 1.00 38.03 283 ALA A C 1
ATOM 2022 O O . ALA A 1 286 ? -8.872 8.758 27.383 1.00 39.90 283 ALA A O 1
ATOM 2024 N N . ALA A 1 287 ? -8.678 9.856 25.407 1.00 38.63 284 ALA A N 1
ATOM 2025 C CA . ALA A 1 287 ? -9.907 9.324 24.764 1.00 40.04 284 ALA A CA 1
ATOM 2026 C C . ALA A 1 287 ? -9.625 8.040 23.976 1.00 42.23 284 ALA A C 1
ATOM 2027 O O . ALA A 1 287 ? -10.588 7.468 23.429 1.00 45.29 284 ALA A O 1
ATOM 2029 N N . THR A 1 288 ? -8.363 7.604 23.885 1.00 41.74 285 THR A N 1
ATOM 2030 C CA . THR A 1 288 ? -7.970 6.374 23.145 1.00 35.93 285 THR A CA 1
ATOM 2031 C C . THR A 1 288 ? -8.479 5.160 23.914 1.00 36.83 285 THR A C 1
ATOM 2032 O O . THR A 1 288 ? -8.158 4.999 25.086 1.00 35.94 285 THR A O 1
ATOM 2036 N N . PRO A 1 289 ? -9.294 4.274 23.302 1.00 39.45 286 PRO A N 1
ATOM 2037 C CA . PRO A 1 289 ? -9.764 3.061 23.975 1.00 38.49 286 PRO A CA 1
ATOM 2038 C C . PRO A 1 289 ? -8.652 2.210 24.613 1.00 37.72 286 PRO A C 1
ATOM 2039 O O . PRO A 1 289 ? -8.763 1.947 25.798 1.00 42.06 286 PRO A O 1
ATOM 2043 N N . CYS A 1 290 ? -7.629 1.821 23.844 1.00 34.03 287 CYS A N 1
ATOM 2044 C CA . CYS A 1 290 ? -6.461 0.998 24.291 1.00 32.11 287 CYS A CA 1
ATOM 2045 C C . CYS A 1 290 ? -5.811 1.558 25.569 1.00 28.65 287 CYS A C 1
ATOM 2046 O O . CYS A 1 290 ? -5.247 2.676 25.532 1.00 26.42 287 CYS A O 1
ATOM 2049 N N . SER A 1 291 ? -5.839 0.806 26.666 1.00 27.03 288 SER A N 1
ATOM 2050 C CA . SER A 1 291 ? -5.296 1.297 27.960 1.00 29.24 288 SER A CA 1
ATOM 2051 C C . SER A 1 291 ? -3.757 1.305 27.908 1.00 27.89 288 SER A C 1
ATOM 2052 O O . SER A 1 291 ? -3.158 2.169 28.550 1.00 28.29 288 SER A O 1
ATOM 2055 N N . MET A 1 292 ? -3.146 0.399 27.140 1.00 27.66 289 MET A N 1
ATOM 2056 C CA . MET A 1 292 ? -1.677 0.360 26.946 1.00 26.94 289 MET A CA 1
ATOM 2057 C C . MET A 1 292 ? -1.238 1.647 26.233 1.00 27.13 289 MET A C 1
ATOM 2058 O O . MET A 1 292 ? -0.437 2.395 26.814 1.00 26.02 289 MET A O 1
ATOM 2063 N N . CYS A 1 293 ? -1.773 1.934 25.044 1.00 26.36 290 CYS A N 1
ATOM 2064 C CA . CYS A 1 293 ? -1.384 3.139 24.261 1.00 25.89 290 CYS A CA 1
ATOM 2065 C C . CYS A 1 293 ? -1.741 4.410 25.046 1.00 25.82 290 CYS A C 1
ATOM 2066 O O . CYS A 1 293 ? -0.955 5.395 25.002 1.00 25.22 290 CYS A O 1
ATOM 2069 N N . ARG A 1 294 ? -2.871 4.416 25.753 1.00 26.47 291 ARG A N 1
ATOM 2070 C CA . ARG A 1 294 ? -3.318 5.611 26.522 1.00 26.44 291 ARG A CA 1
ATOM 2071 C C . ARG A 1 294 ? -2.286 5.939 27.612 1.00 25.22 291 ARG A C 1
ATOM 2072 O O . ARG A 1 294 ? -1.872 7.117 27.691 1.00 23.89 291 ARG A O 1
ATOM 2080 N N . SER A 1 295 ? -1.872 4.968 28.434 1.00 25.39 292 SER A N 1
ATOM 2081 C CA . SER A 1 295 ? -0.938 5.247 29.565 1.00 27.94 292 SER A CA 1
ATOM 2082 C C . SER A 1 295 ? 0.463 5.559 29.033 1.00 25.97 292 SER A C 1
ATOM 2083 O O . SER A 1 295 ? 1.089 6.493 29.541 1.00 25.37 292 SER A O 1
ATOM 2086 N N . ARG A 1 296 ? 0.922 4.830 28.017 1.00 25.66 293 ARG A N 1
ATOM 2087 C CA . ARG A 1 296 ? 2.273 5.048 27.431 1.00 24.02 293 ARG A CA 1
ATOM 2088 C C . ARG A 1 296 ? 2.334 6.448 26.819 1.00 23.20 293 ARG A C 1
ATOM 2089 O O . ARG A 1 296 ? 3.345 7.122 27.028 1.00 23.06 293 ARG A O 1
ATOM 2097 N N . ALA A 1 297 ? 1.266 6.906 26.161 1.00 23.69 294 ALA A N 1
ATOM 2098 C CA . ALA A 1 297 ? 1.182 8.259 25.566 1.00 23.99 294 ALA A CA 1
ATOM 2099 C C . ALA A 1 297 ? 1.273 9.315 26.668 1.00 24.75 294 ALA A C 1
ATOM 2100 O O . ALA A 1 297 ? 1.782 10.416 26.408 1.00 25.87 294 ALA A O 1
ATOM 2102 N N . ARG A 1 298 ? 0.779 8.996 27.860 1.00 26.01 295 ARG A N 1
ATOM 2103 C CA . ARG A 1 298 ? 0.835 9.907 29.034 1.00 27.42 295 ARG A CA 1
ATOM 2104 C C . ARG A 1 298 ? 2.297 10.054 29.448 1.00 25.51 295 ARG A C 1
ATOM 2105 O O . ARG A 1 298 ? 2.754 11.199 29.662 1.00 25.51 295 ARG A O 1
ATOM 2113 N N . MET A 1 299 ? 3.001 8.928 29.544 1.00 24.03 296 MET A N 1
ATOM 2114 C CA . MET A 1 299 ? 4.451 8.899 29.847 1.00 25.38 296 MET A CA 1
ATOM 2115 C C . MET A 1 299 ? 5.209 9.699 28.783 1.00 25.00 296 MET A C 1
ATOM 2116 O O . MET A 1 299 ? 5.957 10.614 29.158 1.00 24.30 296 MET A O 1
ATOM 2121 N N . GLN A 1 300 ? 4.999 9.394 27.500 1.00 24.70 297 GLN A N 1
ATOM 2122 C CA . GLN A 1 300 ? 5.736 10.061 26.395 1.00 25.68 297 GLN A CA 1
ATOM 2123 C C . GLN A 1 300 ? 5.511 11.571 26.465 1.00 27.12 297 GLN A C 1
ATOM 2124 O O . GLN A 1 300 ? 6.466 12.324 26.197 1.00 28.60 297 GLN A O 1
ATOM 2130 N N . ASN A 1 301 ? 4.288 11.993 26.778 1.00 29.37 298 ASN A N 1
ATOM 2131 C CA . ASN A 1 301 ? 3.884 13.424 26.805 1.00 30.46 298 ASN A CA 1
ATOM 2132 C C . ASN A 1 301 ? 4.810 14.214 27.746 1.00 29.22 298 ASN A C 1
ATOM 2133 O O . ASN A 1 301 ? 5.297 15.291 27.360 1.00 29.04 298 ASN A O 1
ATOM 2138 N N . LYS A 1 302 ? 5.050 13.698 28.946 1.00 29.47 299 LYS A N 1
ATOM 2139 C CA . LYS A 1 302 ? 5.973 14.308 29.938 1.00 30.07 299 LYS A CA 1
ATOM 2140 C C . LYS A 1 302 ? 7.339 14.585 29.282 1.00 29.20 299 LYS A C 1
ATOM 2141 O O . LYS A 1 302 ? 7.869 15.711 29.418 1.00 30.53 299 LYS A O 1
ATOM 2147 N N . TYR A 1 303 ? 7.900 13.600 28.585 1.00 25.83 300 TYR A N 1
ATOM 2148 C CA . TYR A 1 303 ? 9.296 13.653 28.087 1.00 25.52 300 TYR A CA 1
ATOM 2149 C C . TYR A 1 303 ? 9.361 14.477 26.797 1.00 24.92 300 TYR A C 1
ATOM 2150 O O . TYR A 1 303 ? 10.386 15.157 26.604 1.00 25.17 300 TYR A O 1
ATOM 2159 N N . ILE A 1 304 ? 8.321 14.448 25.954 1.00 24.92 301 ILE A N 1
ATOM 2160 C CA . ILE A 1 304 ? 8.242 15.337 24.757 1.00 25.52 301 ILE A CA 1
ATOM 2161 C C . ILE A 1 304 ? 8.230 16.796 25.244 1.00 26.16 301 ILE A C 1
ATOM 2162 O O . ILE A 1 304 ? 9.055 17.582 24.750 1.00 25.88 301 ILE A O 1
ATOM 2167 N N . ASP A 1 305 ? 7.385 17.139 26.220 1.00 27.65 302 ASP A N 1
ATOM 2168 C CA . ASP A 1 305 ? 7.333 18.517 26.800 1.00 29.80 302 ASP A CA 1
ATOM 2169 C C . ASP A 1 305 ? 8.708 18.904 27.355 1.00 27.31 302 ASP A C 1
ATOM 2170 O O . ASP A 1 305 ? 9.125 20.039 27.113 1.00 27.89 302 ASP A O 1
ATOM 2175 N N . GLN A 1 306 ? 9.390 17.990 28.047 1.00 26.16 303 GLN A N 1
ATOM 2176 C CA . GLN A 1 306 ? 10.762 18.235 28.561 1.00 27.85 303 GLN A CA 1
ATOM 2177 C C . GLN A 1 306 ? 11.709 18.545 27.401 1.00 28.83 303 GLN A C 1
ATOM 2178 O O . GLN A 1 306 ? 12.518 19.477 27.549 1.00 31.02 303 GLN A O 1
ATOM 2184 N N . ILE A 1 307 ? 11.643 17.779 26.306 1.00 28.50 304 ILE A N 1
ATOM 2185 C CA . ILE A 1 307 ? 12.478 18.039 25.093 1.00 28.83 304 ILE A CA 1
ATOM 2186 C C . ILE A 1 307 ? 12.092 19.397 24.476 1.00 29.08 304 ILE A C 1
ATOM 2187 O O . ILE A 1 307 ? 13.001 20.191 24.177 1.00 29.08 304 ILE A O 1
ATOM 2192 N N . ASN A 1 308 ? 10.799 19.680 24.308 1.00 30.85 305 ASN A N 1
ATOM 2193 C CA . ASN A 1 308 ? 10.333 20.984 23.764 1.00 33.74 305 ASN A CA 1
ATOM 2194 C C . ASN A 1 308 ? 10.931 22.132 24.583 1.00 35.90 305 ASN A C 1
ATOM 2195 O O . ASN A 1 308 ? 11.392 23.102 23.973 1.00 36.77 305 ASN A O 1
ATOM 2200 N N . GLU A 1 309 ? 10.959 21.994 25.910 1.00 39.61 306 GLU A N 1
ATOM 2201 C CA . GLU A 1 309 ? 11.494 23.020 26.845 1.00 39.91 306 GLU A CA 1
ATOM 2202 C C . GLU A 1 309 ? 13.008 23.135 26.679 1.00 38.67 306 GLU A C 1
ATOM 2203 O O . GLU A 1 309 ? 13.470 24.238 26.365 1.00 36.50 306 GLU A O 1
ATOM 2209 N N . LEU A 1 310 ? 13.736 22.028 26.867 1.00 36.22 307 LEU A N 1
ATOM 2210 C CA . LEU A 1 310 ? 15.222 22.007 26.930 1.00 35.11 307 LEU A CA 1
ATOM 2211 C C . LEU A 1 310 ? 15.840 22.435 25.585 1.00 35.24 307 LEU A C 1
ATOM 2212 O O . LEU A 1 310 ? 16.841 23.173 25.616 1.00 35.85 307 LEU A O 1
ATOM 2217 N N . TYR A 1 311 ? 15.281 22.001 24.453 1.00 33.07 308 TYR A N 1
ATOM 2218 C CA . TYR A 1 311 ? 15.859 22.199 23.098 1.00 33.43 308 TYR A CA 1
ATOM 2219 C C . TYR A 1 311 ? 14.939 23.112 22.278 1.00 35.70 308 TYR A C 1
ATOM 2220 O O . TYR A 1 311 ? 14.563 22.735 21.158 1.00 33.80 308 TYR A O 1
ATOM 2229 N N . ASP A 1 312 ? 14.612 24.294 22.803 1.00 39.62 309 ASP A N 1
ATOM 2230 C CA . ASP A 1 312 ? 13.577 25.196 22.221 1.00 42.17 309 ASP A CA 1
ATOM 2231 C C . ASP A 1 312 ? 14.103 25.869 20.944 1.00 39.07 309 ASP A C 1
ATOM 2232 O O . ASP A 1 312 ? 13.282 26.424 20.207 1.00 43.04 309 ASP A O 1
ATOM 2237 N N . ASP A 1 313 ? 15.406 25.801 20.676 1.00 36.97 310 ASP A N 1
ATOM 2238 C CA . ASP A 1 313 ? 16.031 26.301 19.420 1.00 37.55 310 ASP A CA 1
ATOM 2239 C C . ASP A 1 313 ? 16.326 25.143 18.437 1.00 36.06 310 ASP A C 1
ATOM 2240 O O . ASP A 1 313 ? 16.997 25.395 17.429 1.00 35.56 310 ASP A O 1
ATOM 2245 N N . PHE A 1 314 ? 15.862 23.915 18.699 1.00 32.14 311 PHE A N 1
ATOM 2246 C CA . PHE A 1 314 ? 16.102 22.744 17.816 1.00 30.22 311 PHE A CA 1
ATOM 2247 C C . PHE A 1 314 ? 14.889 22.496 16.920 1.00 29.72 311 PHE A C 1
ATOM 2248 O O . PHE A 1 314 ? 13.757 22.825 17.288 1.00 31.13 311 PHE A O 1
ATOM 2256 N N . ASN A 1 315 ? 15.121 21.875 15.770 1.00 29.82 312 ASN A N 1
ATOM 2257 C CA . ASN A 1 315 ? 14.050 21.164 15.033 1.00 28.90 312 ASN A CA 1
ATOM 2258 C C . ASN A 1 315 ? 13.755 19.902 15.829 1.00 26.93 312 ASN A C 1
ATOM 2259 O O . ASN A 1 315 ? 14.695 19.122 15.999 1.00 28.06 312 ASN A O 1
ATOM 2264 N N . ILE A 1 316 ? 12.531 19.762 16.349 1.00 24.86 313 ILE A N 1
ATOM 2265 C CA . ILE A 1 316 ? 12.065 18.547 17.077 1.00 23.61 313 ILE A CA 1
ATOM 2266 C C . ILE A 1 316 ? 11.084 17.795 16.187 1.00 22.82 313 ILE A C 1
ATOM 2267 O O . ILE A 1 316 ? 9.946 18.245 16.036 1.00 24.75 313 ILE A O 1
ATOM 2272 N N . VAL A 1 317 ? 11.524 16.675 15.639 1.00 21.94 314 VAL A N 1
ATOM 2273 C CA . VAL A 1 317 ? 10.749 15.893 14.652 1.00 22.40 314 VAL A CA 1
ATOM 2274 C C . VAL A 1 317 ? 10.072 14.744 15.383 1.00 23.52 314 VAL A C 1
ATOM 2275 O O . VAL A 1 317 ? 10.771 14.00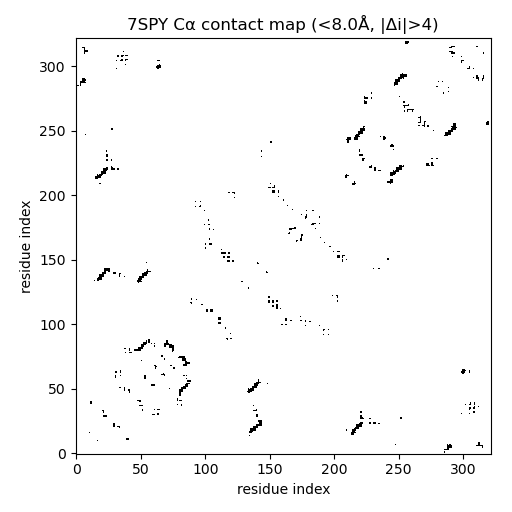5 16.126 1.00 24.62 314 VAL A O 1
ATOM 2279 N N . LEU A 1 318 ? 8.760 14.617 15.197 1.00 21.90 315 LEU A N 1
ATOM 2280 C CA . LEU A 1 318 ? 7.958 13.567 15.864 1.00 21.64 315 LEU A CA 1
ATOM 2281 C C . LEU A 1 318 ? 7.729 12.456 14.849 1.00 21.34 315 LEU A C 1
ATOM 2282 O O . LEU A 1 318 ? 6.913 12.635 13.932 1.00 22.20 315 LEU A O 1
ATOM 2287 N N . SER A 1 319 ? 8.455 11.357 15.020 1.00 20.98 316 SER A N 1
ATOM 2288 C CA . SER A 1 319 ? 8.374 10.163 14.160 1.00 21.07 316 SER A CA 1
ATOM 2289 C C . SER A 1 319 ? 7.444 9.156 14.835 1.00 20.64 316 SER A C 1
ATOM 2290 O O . SER A 1 319 ? 7.737 8.619 15.898 1.00 20.19 316 SER A O 1
ATOM 2293 N N . PRO A 1 320 ? 6.251 8.907 14.261 1.00 21.32 317 PRO A N 1
ATOM 2294 C CA . PRO A 1 320 ? 5.250 8.082 14.929 1.00 21.43 317 PRO A CA 1
ATOM 2295 C C . PRO A 1 320 ? 5.632 6.604 14.959 1.00 20.80 317 PRO A C 1
ATOM 2296 O O . PRO A 1 320 ? 6.261 6.122 14.017 1.00 22.61 317 PRO A O 1
ATOM 2300 N N . LEU A 1 321 ? 5.212 5.911 16.008 1.00 20.06 318 LEU A N 1
ATOM 2301 C CA . LEU A 1 321 ? 5.194 4.434 15.998 1.00 20.71 318 LEU A CA 1
ATOM 2302 C C . LEU A 1 321 ? 4.453 3.959 14.735 1.00 21.56 318 LEU A C 1
ATOM 2303 O O . LEU A 1 321 ? 3.340 4.471 14.451 1.00 19.81 318 LEU A O 1
ATOM 2308 N N . ARG A 1 322 ? 5.029 2.984 14.028 1.00 21.98 319 ARG A N 1
ATOM 2309 C CA . ARG A 1 322 ? 4.436 2.362 12.817 1.00 23.19 319 ARG A CA 1
ATOM 2310 C C . ARG A 1 322 ? 3.927 0.966 13.167 1.00 23.69 319 ARG A C 1
ATOM 2311 O O . ARG A 1 322 ? 4.390 0.414 14.197 1.00 23.32 319 ARG A O 1
ATOM 2319 N N . HIS A 1 323 ? 3.028 0.437 12.324 1.00 24.12 320 HIS A N 1
ATOM 2320 C CA . HIS A 1 323 ? 2.262 -0.831 12.486 1.00 25.61 320 HIS A CA 1
ATOM 2321 C C . HIS A 1 323 ? 3.189 -2.036 12.301 1.00 24.50 320 HIS A C 1
ATOM 2322 O O . HIS A 1 323 ? 2.784 -3.166 12.593 1.00 26.56 320 HIS A O 1
ATOM 2329 N N . ASP A 1 324 ? 4.396 -1.812 11.812 1.00 24.87 321 ASP A N 1
ATOM 2330 C CA . ASP A 1 324 ? 5.330 -2.895 11.421 1.00 24.74 321 ASP A CA 1
ATOM 2331 C C . ASP A 1 324 ? 6.751 -2.362 11.569 1.00 23.30 321 ASP A C 1
ATOM 2332 O O . ASP A 1 324 ? 6.911 -1.128 11.565 1.00 23.59 321 ASP A O 1
ATOM 2337 N N . GLU A 1 325 ? 7.732 -3.251 11.676 1.00 23.68 322 GLU A N 1
ATOM 2338 C CA . GLU A 1 325 ? 9.174 -2.892 11.609 1.00 25.49 322 GLU A CA 1
ATOM 2339 C C . GLU A 1 325 ? 9.418 -2.113 10.310 1.00 27.21 322 GLU A C 1
ATOM 2340 O O . GLU A 1 325 ? 8.588 -2.194 9.386 1.00 26.06 322 GLU A O 1
ATOM 2346 N N . VAL A 1 326 ? 10.492 -1.332 10.253 1.00 27.20 323 VAL A N 1
ATOM 2347 C CA . VAL A 1 326 ? 10.797 -0.494 9.061 1.00 27.82 323 VAL A CA 1
ATOM 2348 C C . VAL A 1 326 ? 11.878 -1.206 8.244 1.00 27.74 323 VAL A C 1
ATOM 2349 O O . VAL A 1 326 ? 13.058 -0.820 8.350 1.00 28.40 323 VAL A O 1
ATOM 2353 N N . ARG A 1 327 ? 11.483 -2.227 7.479 1.00 28.28 324 ARG A N 1
ATOM 2354 C CA . ARG A 1 327 ? 12.392 -2.967 6.562 1.00 29.94 324 ARG A CA 1
ATOM 2355 C C . ARG A 1 327 ? 11.926 -2.835 5.113 1.00 27.70 324 ARG A C 1
ATOM 2356 O O . ARG A 1 327 ? 10.716 -2.976 4.870 1.00 25.91 324 ARG A O 1
ATOM 2364 N N . GLY A 1 328 ? 12.877 -2.626 4.202 1.00 26.30 325 GLY A N 1
ATOM 2365 C CA . GLY A 1 328 ? 12.631 -2.492 2.754 1.00 27.43 325 GLY A CA 1
ATOM 2366 C C . GLY A 1 328 ? 12.410 -1.044 2.381 1.00 27.95 325 GLY A C 1
ATOM 2367 O O . GLY A 1 328 ? 12.015 -0.260 3.266 1.00 25.10 325 GLY A O 1
ATOM 2368 N N . ILE A 1 329 ? 12.598 -0.715 1.103 1.00 29.88 326 ILE A N 1
ATOM 2369 C CA . ILE A 1 329 ? 12.607 0.683 0.591 1.00 32.01 326 ILE A CA 1
ATOM 2370 C C . ILE A 1 329 ? 11.213 1.304 0.744 1.00 29.71 326 ILE A C 1
ATOM 2371 O O . ILE A 1 329 ? 11.163 2.522 0.970 1.00 32.13 326 ILE A O 1
ATOM 2376 N N . ALA A 1 330 ? 10.128 0.537 0.597 1.00 26.33 327 ALA A N 1
ATOM 2377 C CA . ALA A 1 330 ? 8.758 1.087 0.670 1.00 25.77 327 ALA A CA 1
ATOM 2378 C C . ALA A 1 330 ? 8.561 1.643 2.083 1.00 25.80 327 ALA A C 1
ATOM 2379 O O . ALA A 1 330 ? 8.106 2.793 2.207 1.00 25.66 327 ALA A O 1
ATOM 2381 N N . ASN A 1 331 ? 8.976 0.883 3.102 1.00 24.76 328 ASN A N 1
ATOM 2382 C CA . ASN A 1 331 ? 8.882 1.290 4.530 1.00 24.66 328 ASN A CA 1
ATOM 2383 C C . ASN A 1 331 ? 9.833 2.457 4.802 1.00 22.30 328 ASN A C 1
ATOM 2384 O O . ASN A 1 331 ? 9.395 3.415 5.456 1.00 20.39 328 ASN A O 1
ATOM 2389 N N . LEU A 1 332 ? 11.073 2.395 4.308 1.00 22.85 329 LEU A N 1
ATOM 2390 C CA . LEU A 1 332 ? 12.077 3.469 4.522 1.00 23.51 329 LEU A CA 1
ATOM 2391 C C . LEU A 1 332 ? 11.549 4.773 3.904 1.00 24.79 329 LEU A C 1
ATOM 2392 O O . LEU A 1 332 ? 11.688 5.856 4.540 1.00 22.25 329 LEU A O 1
ATOM 2397 N N . ARG A 1 333 ? 10.914 4.668 2.733 1.00 25.77 330 ARG A N 1
ATOM 2398 C CA . ARG A 1 333 ? 10.234 5.807 2.062 1.00 27.33 330 ARG A CA 1
ATOM 2399 C C . ARG A 1 333 ? 9.107 6.366 2.932 1.00 24.83 330 ARG A C 1
ATOM 2400 O O . ARG A 1 333 ? 9.073 7.574 3.085 1.00 23.75 330 ARG A O 1
ATOM 2408 N N . ASP A 1 334 ? 8.190 5.527 3.415 1.00 25.53 331 ASP A N 1
ATOM 2409 C CA . ASP A 1 334 ? 7.071 5.997 4.270 1.00 27.82 331 ASP A CA 1
ATOM 2410 C C . ASP A 1 334 ? 7.648 6.665 5.519 1.00 25.78 331 ASP A C 1
ATOM 2411 O O . ASP A 1 334 ? 7.141 7.739 5.885 1.00 27.10 331 ASP A O 1
ATOM 2416 N N . TYR A 1 335 ? 8.676 6.076 6.135 1.00 22.14 332 TYR A N 1
ATOM 2417 C CA . TYR A 1 335 ? 9.312 6.632 7.356 1.00 21.41 332 TYR A CA 1
ATOM 2418 C C . TYR A 1 335 ? 9.882 8.021 7.048 1.00 22.16 332 TYR A C 1
ATOM 2419 O O . TYR A 1 335 ? 9.769 8.941 7.899 1.00 20.01 332 TYR A O 1
ATOM 2428 N N . ALA A 1 336 ? 10.484 8.184 5.869 1.00 23.71 333 ALA A N 1
ATOM 2429 C CA . ALA A 1 336 ? 11.113 9.463 5.456 1.00 26.24 333 ALA A CA 1
ATOM 2430 C C . ALA A 1 336 ? 10.049 10.558 5.320 1.00 27.02 333 ALA A C 1
ATOM 2431 O O . ALA A 1 336 ? 10.364 11.719 5.627 1.00 27.53 333 ALA A O 1
ATOM 2433 N N . GLU A 1 337 ? 8.825 10.223 4.909 1.00 28.43 334 GLU A N 1
ATOM 2434 C CA . GLU A 1 337 ? 7.764 11.253 4.743 1.00 31.49 334 GLU A CA 1
ATOM 2435 C C . GLU A 1 337 ? 7.547 12.011 6.062 1.00 28.24 334 GLU A C 1
ATOM 2436 O O . GLU A 1 337 ? 7.406 13.246 6.001 1.00 27.55 334 GLU A O 1
ATOM 2442 N N . THR A 1 338 ? 7.567 11.332 7.210 1.00 26.22 335 THR A N 1
ATOM 2443 C CA . THR A 1 338 ? 7.326 11.981 8.528 1.00 25.53 335 THR A CA 1
ATOM 2444 C C . THR A 1 338 ? 8.590 12.686 9.009 1.00 24.70 335 THR A C 1
ATOM 2445 O O . THR A 1 338 ? 8.488 13.439 9.984 1.00 26.10 335 THR A O 1
ATOM 2449 N N . LEU A 1 339 ? 9.724 12.527 8.329 1.00 26.06 336 LEU A N 1
ATOM 2450 C CA . LEU A 1 339 ? 10.930 13.341 8.643 1.00 26.48 336 LEU A CA 1
ATOM 2451 C C . LEU A 1 339 ? 10.772 14.746 8.049 1.00 27.69 336 LEU A C 1
ATOM 2452 O O . LEU A 1 339 ? 11.409 15.656 8.580 1.00 30.42 336 LEU A O 1
ATOM 2457 N N . ILE A 1 340 ? 9.964 14.935 7.001 1.00 27.47 337 ILE A N 1
ATOM 2458 C CA . ILE A 1 340 ? 9.862 16.276 6.354 1.00 29.87 337 ILE A CA 1
ATOM 2459 C C . ILE A 1 340 ? 8.424 16.815 6.369 1.00 30.06 337 ILE A C 1
ATOM 2460 O O . ILE A 1 340 ? 8.305 18.050 6.317 1.00 33.36 337 ILE A O 1
ATOM 2465 N N . LYS A 1 341 ? 7.401 15.958 6.450 1.00 29.31 338 LYS A N 1
ATOM 2466 C CA . LYS A 1 341 ? 5.972 16.364 6.573 1.00 29.79 338 LYS A CA 1
ATOM 2467 C C . LYS A 1 341 ? 5.503 16.068 7.998 1.00 27.79 338 LYS A C 1
ATOM 2468 O O . LYS A 1 341 ? 5.231 14.919 8.332 1.00 27.08 338 LYS A O 1
ATOM 2474 N N . PRO A 1 342 ? 5.454 17.084 8.892 1.00 25.74 339 PRO A N 1
ATOM 2475 C CA . PRO A 1 342 ? 5.155 16.851 10.301 1.00 27.68 339 PRO A CA 1
ATOM 2476 C C . PRO A 1 342 ? 3.822 16.119 10.480 1.00 29.00 339 PRO A C 1
ATOM 2477 O O . PRO A 1 342 ? 2.822 16.608 10.016 1.00 30.16 339 PRO A O 1
ATOM 2481 N N . TYR A 1 343 ? 3.870 14.948 11.112 1.00 29.61 340 TYR A N 1
ATOM 2482 C CA . TYR A 1 343 ? 2.693 14.085 11.377 1.00 33.08 340 TYR A CA 1
ATOM 2483 C C . TYR A 1 343 ? 1.718 14.838 12.284 1.00 34.07 340 TYR A C 1
ATOM 2484 O O . TYR A 1 343 ? 2.176 15.483 13.248 1.00 35.39 340 TYR A O 1
ATOM 2493 N N . ARG A 1 344 ? 0.424 14.773 11.960 1.00 37.88 341 ARG A N 1
ATOM 2494 C CA . ARG A 1 344 ? -0.678 15.284 12.814 1.00 38.66 341 ARG A CA 1
ATOM 2495 C C . ARG A 1 344 ? -1.156 14.127 13.686 1.00 34.52 341 ARG A C 1
ATOM 2496 O O . ARG A 1 344 ? -1.672 13.119 13.141 1.00 32.65 341 ARG A O 1
ATOM 2504 N N . PHE A 1 345 ? -0.939 14.276 14.986 1.00 30.00 342 PHE A N 1
ATOM 2505 C CA . PHE A 1 345 ? -1.373 13.335 16.040 1.00 31.90 342 PHE A CA 1
ATOM 2506 C C . PHE A 1 345 ? -2.760 13.758 16.546 1.00 35.02 342 PHE A C 1
ATOM 2507 O O . PHE A 1 345 ? -3.059 14.973 16.564 1.00 32.15 342 PHE A O 1
ATOM 2515 N N . CYS A 1 346 ? -3.559 12.795 17.007 1.00 36.09 343 CYS A N 1
ATOM 2516 C CA . CYS A 1 346 ? -4.870 13.051 17.653 1.00 39.99 343 CYS A CA 1
ATOM 2517 C C . CYS A 1 346 ? -4.710 14.142 18.720 1.00 42.97 343 CYS A C 1
ATOM 2518 O O . CYS A 1 346 ? -5.702 14.842 18.967 1.00 46.11 343 CYS A O 1
ATOM 2521 N N . TRP A 1 347 ? -3.507 14.302 19.296 1.00 40.93 344 TRP A N 1
ATOM 2522 C CA . TRP A 1 347 ? -3.228 15.236 20.419 1.00 39.34 344 TRP A CA 1
ATOM 2523 C C . TRP A 1 347 ? -2.522 16.510 19.939 1.00 41.98 344 TRP A C 1
ATOM 2524 O O . TRP A 1 347 ? -2.106 17.296 20.809 1.00 40.38 344 TRP A O 1
ATOM 2535 N N . SER A 1 348 ? -2.403 16.728 18.623 1.00 48.80 345 SER A N 1
ATOM 2536 C CA . SER A 1 348 ? -1.683 17.885 18.017 1.00 54.26 345 SER A CA 1
ATOM 2537 C C . SER A 1 348 ? -2.461 19.180 18.286 1.00 60.20 345 SER A C 1
ATOM 2538 O O . SER A 1 348 ? -3.678 19.091 18.530 1.00 64.01 345 SER A O 1
ATOM 2541 N N . ALA A 1 349 ? -1.782 20.334 18.237 1.00 66.93 346 ALA A N 1
ATOM 2542 C CA . ALA A 1 349 ? -2.347 21.681 18.505 1.00 65.60 346 ALA A CA 1
ATOM 25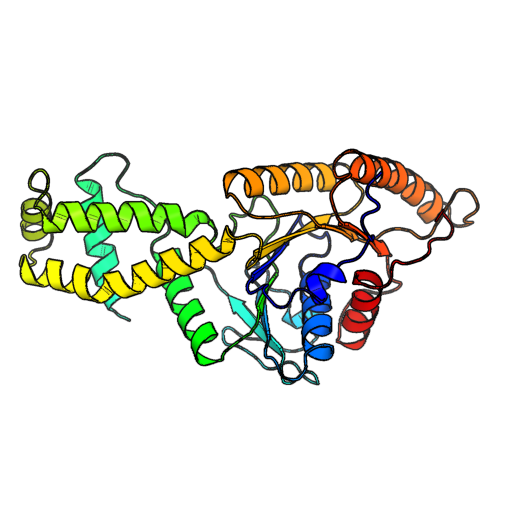43 C C . ALA A 1 349 ? -3.100 22.181 17.266 1.00 65.66 346 ALA A C 1
ATOM 2544 O O . ALA A 1 349 ? -4.326 22.106 17.199 1.00 68.06 346 ALA A O 1
#

Radius of gyration: 22.89 Å; Cα contacts (8 Å, |Δi|>4): 540; chains: 1; bounding box: 80×40×41 Å

Foldseek 3Di:
DQDFALFCVVVLPLLLAAEEEEAFAPPLQLLLQLLLQLLVSLVVCVVFAEEEEEAAQPDCNCFLAVHDAEQAWDARVPRRRYTYHYQHDFPCLLVVLVLLQQLLLVVDPPSRDDCSRLLVSVLVVVVRCVVSPGSYYYYSYHHQVPDTRLLCVLVVLVSSVVSLVCLVVCPVVSVVSSCVVVVDDSVRSPVSCVVCVVSSVVSNVVSVLQLVASHYEYEYGAELADVRVVRRVVVVVVCVVSNGHYQHYEHAQQQLEEPPRPDPVSHVVNVSSVVSVVVCCVVRVRHNYQYQHRDPDDNHHNVSSNVSSCSNHPPDDGPPHD

Sequence (322 aa):
ATYMLPSLHDILDQHTYKWIFFGGKGGVGKTTTSSSFSVLMAETRPNNEKFLLLSTNPAHNISDAFDQKFGKAPTQVSGIPNLYAMEVDASGDMFGGLNDLITCASSFIKDGTFPGMDEMWSFINLIKLIDTNEYSTVIFDTAPTGHTLRFLELPETVNKVLEIFTRLKDNMGGMLSMVMQTMGLSQNDIFGLIDKTYPKIDVVKRISAEFRDPSLCTFVGVCIPEFLSLYETERLVQRLAVLDMDCHAIVINFVLDANAATPCSMCRSRARMQNKYIDQINELYDDFNIVLSPLRHDEVRGIANLRDYAETLIKPYRFCWSA

Secondary structure (DSSP, 8-state):
-----SSSHHHHH-TT--EEEEE-STTSSHHHHHHHHHHHHHHH-TTS-EEEEE--SS--HHHHHTS---SS-EEETTEEEEEEEEPPP--THHHHHHHHHHHHHTTSTT-----HHHHHHHHHHHHHHHHHT-SEEEEEPPPTTSPPTTTTHHHHHHHHHHHHHHHHHTGGGHHHHHHHHHT--HHHHHHHHHHHHHHHHHHHHHHHHTT-TTTEEEEEEE-SSHHHHHHHHHHHHHHHHTT----EEEEEEE----TT-S-HHHHHHHHHHHHHHHHHHHHTTTSEEEEEE--SS---SHHHHHHHHHHHHS----TT--

InterPro domains:
  IPR016300 Arsenical pump ATPase, ArsA/GET3 [PTHR10803] (10-340)
  IPR016300 Arsenical pump ATPase, ArsA/GET3 [TIGR00345] (18-336)
  IPR025723 ArsA/GET3, Anion-transporting ATPase-like domain [PF02374] (15-337)
  IPR027417 P-loop containing nucleoside triphosphate hydrolase [G3DSA:3.40.50.300] (1-345)
  IPR027417 P-loop containing nucleoside triphosphate hydrolase [SSF52540] (10-331)
  IPR027542 Arsenical pump ATPase, ArsA/GET3, eukaryotic [MF_03112] (1-344)